Protein AF-A0AB34PND1-F1 (afdb_monomer_lite)

InterPro domains:
  IPR004648 Tetrapeptide transporter, OPT1/isp4 [PTHR22601] (172-261)
  IPR004813 Oligopeptide transporter, OPT superfamily [PF03169] (194-253)

Structure (mmCIF, N/CA/C/O backbone):
data_AF-A0AB34PND1-F1
#
_entry.id   AF-A0AB34PND1-F1
#
loop_
_atom_site.group_PDB
_atom_site.id
_atom_site.type_symbol
_atom_site.label_atom_id
_atom_site.label_alt_id
_atom_site.label_comp_id
_atom_site.label_asym_id
_atom_site.label_entity_id
_atom_site.label_seq_id
_atom_site.pdbx_PDB_ins_code
_atom_site.Cartn_x
_atom_site.Cart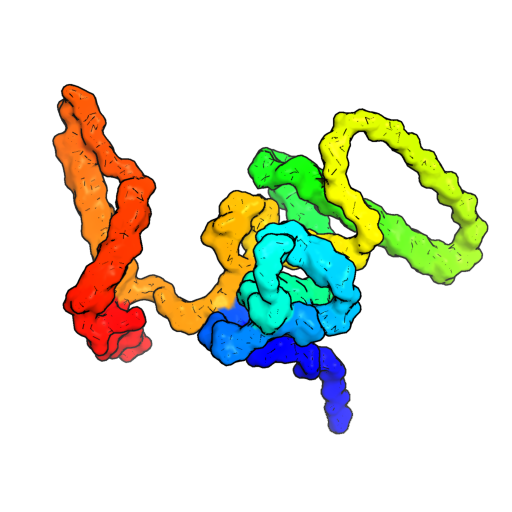n_y
_atom_site.Cartn_z
_atom_site.occupancy
_atom_site.B_iso_or_equiv
_atom_site.auth_seq_id
_atom_site.auth_comp_id
_atom_site.auth_asym_id
_atom_site.auth_atom_id
_atom_site.pdbx_PDB_model_num
ATOM 1 N N . MET A 1 1 ? -2.947 -29.680 31.247 1.00 32.88 1 MET A N 1
ATOM 2 C CA . MET A 1 1 ? -4.397 -29.475 31.003 1.00 32.88 1 MET A CA 1
ATOM 3 C C . MET A 1 1 ? -4.471 -28.004 30.703 1.00 32.88 1 MET A C 1
ATOM 5 O O . MET A 1 1 ? -4.725 -27.202 31.586 1.00 32.88 1 MET A O 1
ATOM 9 N N . ASP A 1 2 ? -3.975 -27.693 29.513 1.00 30.78 2 ASP A N 1
ATOM 10 C CA . ASP A 1 2 ? -3.528 -26.362 29.145 1.00 30.78 2 ASP A CA 1
ATOM 11 C C . ASP A 1 2 ? -4.667 -25.708 28.385 1.00 30.78 2 ASP A C 1
ATOM 13 O O . ASP A 1 2 ? -5.176 -26.234 27.392 1.00 30.78 2 ASP A O 1
ATOM 17 N N . GLU A 1 3 ? -5.133 -24.627 28.983 1.00 30.69 3 GLU A N 1
ATOM 18 C CA . GLU A 1 3 ? -6.254 -23.807 28.576 1.00 30.69 3 GLU A CA 1
ATOM 19 C C . GLU A 1 3 ? -5.926 -23.199 27.206 1.00 30.69 3 GLU A C 1
ATOM 21 O O . GLU A 1 3 ? -5.059 -22.336 27.074 1.00 30.69 3 GLU A O 1
ATOM 26 N N . LYS A 1 4 ? -6.563 -23.724 26.152 1.00 32.75 4 LYS A N 1
ATOM 27 C CA . LYS A 1 4 ? -6.518 -23.120 24.820 1.00 32.75 4 LYS A CA 1
ATOM 28 C C . LYS A 1 4 ? -7.132 -21.725 24.922 1.00 32.75 4 LYS A C 1
ATOM 30 O O . LYS A 1 4 ? -8.315 -21.595 25.227 1.00 32.75 4 LYS A O 1
ATOM 35 N N . ASN A 1 5 ? -6.314 -20.713 24.655 1.00 30.23 5 ASN A N 1
ATOM 36 C CA . ASN A 1 5 ? -6.737 -19.329 24.507 1.00 30.23 5 ASN A CA 1
ATOM 37 C C . ASN A 1 5 ? -7.787 -19.249 23.370 1.00 30.23 5 ASN A C 1
ATOM 39 O O . ASN A 1 5 ? -7.485 -19.699 22.263 1.00 30.23 5 ASN A O 1
ATOM 43 N N . PRO A 1 6 ? -9.012 -18.747 23.603 1.00 30.94 6 PRO A N 1
ATOM 44 C CA . PRO A 1 6 ? -10.128 -18.863 22.655 1.00 30.94 6 PRO A CA 1
ATOM 45 C C . PRO A 1 6 ? -10.042 -17.941 21.423 1.00 30.94 6 PRO A C 1
ATOM 47 O O . PRO A 1 6 ? -10.973 -17.903 20.628 1.00 30.94 6 PRO A O 1
ATOM 50 N N . THR A 1 7 ? -8.945 -17.210 21.224 1.00 36.06 7 THR A N 1
ATOM 51 C CA . THR A 1 7 ? -8.786 -16.236 20.129 1.00 36.06 7 THR A CA 1
ATOM 52 C C . THR A 1 7 ? -8.247 -16.818 18.819 1.00 36.06 7 THR A C 1
ATOM 54 O O . THR A 1 7 ? -8.175 -16.103 17.828 1.00 36.06 7 THR A O 1
ATOM 57 N N . THR A 1 8 ? -7.886 -18.105 18.762 1.00 35.44 8 THR A N 1
ATOM 58 C CA . THR A 1 8 ? -7.230 -18.695 17.573 1.00 35.44 8 THR A CA 1
ATOM 59 C C . THR A 1 8 ? -8.182 -19.184 16.472 1.00 35.44 8 THR A C 1
ATOM 61 O O . THR A 1 8 ? -7.707 -19.709 15.472 1.00 35.44 8 THR A O 1
ATOM 64 N N . GLU A 1 9 ? -9.504 -19.048 16.629 1.00 30.75 9 GLU A N 1
ATOM 65 C CA . GLU A 1 9 ? -10.490 -19.524 15.634 1.00 30.75 9 GLU A CA 1
ATOM 66 C C . GLU A 1 9 ? -11.089 -18.414 14.746 1.00 30.75 9 GLU A C 1
ATOM 68 O O . GLU A 1 9 ? -11.934 -18.713 13.908 1.00 30.75 9 GLU A O 1
ATOM 73 N N . LEU A 1 10 ? -10.656 -17.155 14.895 1.00 39.75 10 LEU A N 1
ATOM 74 C CA . LEU A 1 10 ? -11.221 -16.010 14.158 1.00 39.75 10 LEU A CA 1
ATOM 75 C C . LEU A 1 10 ? -10.381 -15.532 12.967 1.00 39.75 10 LEU A C 1
ATOM 77 O O . LEU A 1 10 ? -10.871 -14.737 12.177 1.00 39.75 10 LEU A O 1
ATOM 81 N N . SER A 1 11 ? -9.148 -16.017 12.806 1.00 45.28 11 SER A N 1
ATOM 82 C CA . SER A 1 11 ? -8.272 -15.542 11.736 1.00 45.28 11 SER A CA 1
ATOM 83 C C . SER A 1 11 ? -8.690 -16.120 10.386 1.00 45.28 11 SER A C 1
ATOM 85 O O . SER A 1 11 ? -8.726 -17.345 10.205 1.00 45.28 11 SER A O 1
ATOM 87 N N . VAL A 1 12 ? -8.914 -15.244 9.411 1.00 53.97 12 VAL A N 1
ATOM 88 C CA . VAL A 1 12 ? -8.885 -15.596 7.988 1.00 53.97 12 VAL A CA 1
ATOM 89 C C . VAL A 1 12 ? -7.646 -16.466 7.719 1.00 53.97 12 VAL A C 1
ATOM 91 O O . VAL A 1 12 ? -6.553 -16.087 8.139 1.00 53.97 12 VAL A O 1
ATOM 94 N N . PRO A 1 13 ? -7.748 -17.596 6.990 1.00 53.06 13 PRO A N 1
ATOM 95 C CA . PRO A 1 13 ? -6.667 -18.586 6.865 1.00 53.06 13 PRO A CA 1
ATOM 96 C C . PRO A 1 13 ? -5.348 -18.078 6.244 1.00 53.06 13 PRO A C 1
ATOM 98 O O . PRO A 1 13 ? -4.405 -18.855 6.134 1.00 53.06 13 PRO A O 1
ATOM 101 N N . ASN A 1 14 ? -5.271 -16.805 5.843 1.00 60.62 14 ASN A N 1
ATOM 102 C CA . ASN A 1 14 ? -4.174 -16.219 5.072 1.00 60.62 14 ASN A CA 1
ATOM 103 C C . ASN A 1 14 ? -3.688 -14.846 5.585 1.00 60.62 14 ASN A C 1
ATOM 105 O O . ASN A 1 14 ? -2.839 -14.242 4.929 1.00 60.62 14 ASN A O 1
ATOM 109 N N . ILE A 1 15 ? -4.236 -14.339 6.697 1.00 64.75 15 ILE A N 1
ATOM 110 C CA . ILE A 1 15 ? -3.793 -13.096 7.348 1.00 64.75 15 ILE A CA 1
ATOM 111 C C . ILE A 1 15 ? -3.437 -13.473 8.783 1.00 64.75 15 ILE A C 1
ATOM 113 O O . ILE A 1 15 ? -4.318 -13.752 9.596 1.00 64.75 15 ILE A O 1
ATOM 117 N N . GLU A 1 16 ? -2.143 -13.557 9.079 1.00 63.03 16 GLU A N 1
ATOM 118 C CA . GLU A 1 16 ? -1.693 -13.903 10.423 1.00 63.03 16 GLU A CA 1
ATOM 119 C C . GLU A 1 16 ? -1.777 -12.664 11.333 1.00 63.03 16 GLU A C 1
ATOM 121 O O . GLU A 1 16 ? -1.286 -11.587 10.999 1.00 63.03 16 GLU A O 1
ATOM 126 N N . ALA A 1 17 ? -2.424 -12.815 12.492 1.00 58.50 17 ALA A N 1
ATOM 127 C CA . ALA A 1 17 ? -2.311 -11.885 13.614 1.00 58.50 17 ALA A CA 1
ATOM 128 C C . ALA A 1 17 ? -1.128 -12.311 14.471 1.00 58.50 17 ALA A C 1
ATOM 130 O O . ALA A 1 17 ? -1.261 -13.169 15.353 1.00 58.50 17 ALA A O 1
ATOM 131 N N . VAL A 1 18 ? 0.040 -11.740 14.216 1.00 56.97 18 VAL A N 1
ATOM 132 C CA . VAL A 1 18 ? 1.239 -12.027 14.997 1.00 56.97 18 VAL A CA 1
ATOM 133 C C . VAL A 1 18 ? 1.563 -10.798 15.834 1.00 56.97 18 VAL A C 1
ATOM 135 O O . VAL A 1 18 ? 2.475 -10.030 15.559 1.00 56.97 18 VAL A O 1
ATOM 138 N N . GLY A 1 19 ? 0.813 -10.634 16.922 1.00 67.50 19 GLY A N 1
ATOM 139 C CA . GLY A 1 19 ? 1.172 -9.705 17.988 1.00 67.50 19 GLY A CA 1
ATOM 140 C C . GLY A 1 19 ? 0.808 -8.246 17.711 1.00 67.50 19 GLY A C 1
ATOM 141 O O . GLY A 1 19 ? -0.363 -7.902 17.719 1.00 67.50 19 GLY A O 1
ATOM 142 N N . SER A 1 20 ? 1.821 -7.383 17.627 1.00 80.44 20 SER A N 1
ATOM 143 C CA . SER A 1 20 ? 1.681 -5.918 17.589 1.00 80.44 20 SER A CA 1
ATOM 144 C C . SER A 1 20 ? 2.020 -5.393 16.199 1.00 80.44 20 SER A C 1
ATOM 146 O O . SER A 1 20 ? 2.914 -5.939 15.553 1.00 80.44 20 SER A O 1
ATOM 148 N N . HIS A 1 21 ? 1.418 -4.266 15.810 1.00 84.75 21 HIS A N 1
ATOM 149 C CA . HIS A 1 21 ? 1.682 -3.558 14.551 1.00 84.75 21 HIS A CA 1
ATOM 150 C C . HIS A 1 21 ? 3.167 -3.209 14.305 1.00 84.75 21 HIS A C 1
ATOM 152 O O . HIS A 1 21 ? 3.549 -2.831 13.202 1.00 84.75 21 HIS A O 1
ATOM 158 N N . LEU A 1 22 ? 4.034 -3.318 15.316 1.00 88.00 22 LEU A N 1
ATOM 159 C CA . LEU A 1 22 ? 5.482 -3.118 15.193 1.00 88.00 22 LEU A CA 1
ATOM 160 C C . LEU A 1 22 ? 6.237 -4.348 14.653 1.00 88.00 22 LEU A C 1
ATOM 162 O O . LEU A 1 22 ? 7.430 -4.252 14.355 1.00 88.00 22 LEU A O 1
ATOM 166 N N . GLN A 1 23 ? 5.593 -5.514 14.581 1.00 90.19 23 GLN A N 1
ATOM 167 C CA . GLN A 1 23 ? 6.205 -6.754 14.104 1.00 90.19 23 GLN A CA 1
ATOM 168 C C . GLN A 1 23 ? 5.991 -6.915 12.603 1.00 90.19 23 GLN A C 1
ATOM 170 O O . GLN A 1 23 ? 4.877 -6.786 12.117 1.00 90.19 23 GLN A O 1
ATOM 175 N N . VAL A 1 24 ? 7.055 -7.257 11.873 1.00 87.31 24 VAL A N 1
ATOM 176 C CA . VAL A 1 24 ? 7.021 -7.384 10.403 1.00 87.31 24 VAL A CA 1
ATOM 177 C C . VAL A 1 24 ? 5.995 -8.424 9.949 1.00 87.31 24 VAL A C 1
ATOM 179 O O . VAL A 1 24 ? 5.252 -8.173 9.010 1.00 87.31 24 VAL A O 1
ATOM 182 N N . GLN A 1 25 ? 5.905 -9.547 10.664 1.00 87.94 25 GLN A N 1
ATOM 183 C CA . GLN A 1 25 ? 4.993 -10.649 10.343 1.00 87.94 25 GLN A CA 1
ATOM 184 C C . GLN A 1 25 ? 3.528 -10.210 10.339 1.00 87.94 25 GLN A C 1
ATOM 186 O O . GLN A 1 25 ? 2.722 -10.782 9.618 1.00 87.94 25 GLN A O 1
ATOM 191 N N . ASP A 1 26 ? 3.187 -9.181 11.116 1.00 88.81 26 ASP A N 1
ATOM 192 C CA . ASP A 1 26 ? 1.815 -8.704 11.229 1.00 88.81 26 ASP A CA 1
ATOM 193 C C . ASP A 1 26 ? 1.356 -7.889 10.002 1.00 88.81 26 ASP A C 1
ATOM 195 O O . ASP A 1 26 ? 0.160 -7.673 9.805 1.00 88.81 26 ASP A O 1
ATOM 199 N N . HIS A 1 27 ? 2.301 -7.486 9.145 1.00 90.94 27 HIS A N 1
ATOM 200 C CA . HIS A 1 27 ? 2.050 -6.823 7.859 1.00 90.94 27 HIS A CA 1
ATOM 201 C C . HIS A 1 27 ? 2.088 -7.791 6.672 1.00 90.94 27 HIS A C 1
ATOM 203 O O . HIS A 1 27 ? 1.731 -7.404 5.561 1.00 90.94 27 HIS A O 1
ATOM 209 N N . GLU A 1 28 ? 2.535 -9.030 6.876 1.00 90.38 28 GLU A N 1
ATOM 210 C CA . GLU A 1 28 ? 2.721 -10.007 5.805 1.00 90.38 28 GLU A CA 1
ATOM 211 C C . GLU A 1 28 ? 1.412 -10.747 5.484 1.00 90.38 28 GLU A C 1
ATOM 213 O O . GLU A 1 28 ? 0.681 -11.199 6.367 1.00 90.38 28 GLU A O 1
ATOM 218 N N . ILE A 1 29 ? 1.129 -10.922 4.193 1.00 89.38 29 ILE A N 1
ATOM 219 C CA . ILE A 1 29 ? 0.024 -11.740 3.691 1.00 89.38 29 ILE A CA 1
ATOM 220 C C . ILE A 1 29 ? 0.481 -12.651 2.555 1.00 89.38 29 I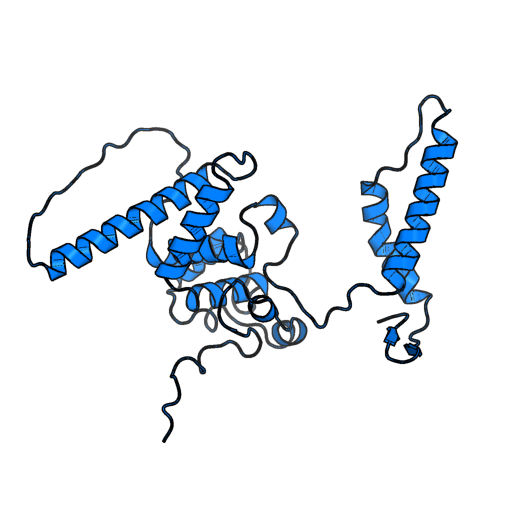LE A C 1
ATOM 222 O O . ILE A 1 29 ? 1.427 -12.362 1.826 1.00 89.38 29 ILE A O 1
ATOM 226 N N . ASN A 1 30 ? -0.253 -13.741 2.339 1.00 87.44 30 ASN A N 1
ATOM 227 C CA . ASN A 1 30 ? -0.087 -14.567 1.146 1.00 87.44 30 ASN A CA 1
ATOM 228 C C . ASN A 1 30 ? -1.114 -14.168 0.077 1.00 87.44 30 ASN A C 1
ATOM 230 O O . ASN A 1 30 ? -2.269 -14.609 0.118 1.00 87.44 30 ASN A O 1
ATOM 234 N N . LEU A 1 31 ? -0.703 -13.356 -0.904 1.00 86.12 31 LEU A N 1
ATOM 235 C CA . LEU A 1 31 ? -1.626 -12.844 -1.923 1.00 86.12 31 LEU A CA 1
ATOM 236 C C . LEU A 1 31 ? -2.224 -13.947 -2.783 1.00 86.12 31 LEU A C 1
ATOM 238 O O . LEU A 1 31 ? -3.406 -13.896 -3.113 1.00 86.12 31 LEU A O 1
ATOM 242 N N . GLN A 1 32 ? -1.428 -14.954 -3.145 1.00 85.00 32 GLN A N 1
ATOM 243 C CA . GLN A 1 32 ? -1.903 -16.057 -3.983 1.00 85.00 32 GLN A CA 1
ATOM 244 C C . GLN A 1 32 ? -3.026 -16.828 -3.293 1.00 85.00 32 GLN A C 1
ATOM 246 O O . GLN A 1 32 ? -4.019 -17.185 -3.928 1.00 85.00 32 GLN A O 1
ATOM 251 N N . ALA A 1 33 ? -2.897 -17.039 -1.984 1.00 83.62 33 ALA A N 1
ATOM 252 C CA . ALA A 1 33 ? -3.917 -17.712 -1.203 1.00 83.62 33 ALA A CA 1
ATOM 253 C C . ALA A 1 33 ? -5.215 -16.887 -1.135 1.00 83.62 33 ALA A C 1
ATOM 255 O O . ALA A 1 33 ? -6.291 -17.440 -1.367 1.00 83.62 33 ALA A O 1
ATOM 256 N N . ILE A 1 34 ? -5.123 -15.569 -0.926 1.00 83.88 34 ILE A N 1
ATOM 257 C CA . ILE A 1 34 ? -6.291 -14.668 -0.878 1.00 83.88 34 ILE A CA 1
ATOM 258 C C . ILE A 1 34 ? -6.986 -14.572 -2.239 1.00 83.88 34 ILE A C 1
ATOM 260 O O . ILE A 1 34 ? -8.206 -14.661 -2.308 1.00 83.88 34 ILE A O 1
ATOM 264 N N . ILE A 1 35 ? -6.230 -14.457 -3.333 1.00 85.12 35 ILE A N 1
ATOM 265 C CA . ILE A 1 35 ? -6.798 -14.408 -4.690 1.00 85.12 35 ILE A CA 1
ATOM 266 C C . ILE A 1 35 ? -7.484 -15.733 -5.045 1.00 85.12 35 ILE A C 1
ATOM 268 O O . ILE A 1 35 ? -8.505 -15.738 -5.728 1.00 85.12 35 ILE A O 1
ATOM 272 N N . SER A 1 36 ? -6.937 -16.867 -4.596 1.00 86.62 36 SER A N 1
ATOM 273 C CA . SER A 1 36 ? -7.527 -18.182 -4.874 1.00 86.62 36 SER A CA 1
ATOM 274 C C . SER A 1 36 ? -8.801 -18.474 -4.078 1.00 86.62 36 SER A C 1
ATOM 276 O O . SER A 1 36 ? -9.624 -19.268 -4.533 1.00 86.62 36 SER A O 1
ATOM 278 N N . ASN A 1 37 ? -8.968 -17.840 -2.916 1.00 86.06 37 ASN A N 1
ATOM 279 C CA . ASN A 1 37 ? -10.151 -17.958 -2.072 1.00 86.06 37 ASN A CA 1
ATOM 280 C C . ASN A 1 37 ? -10.568 -16.564 -1.569 1.00 86.06 37 ASN A C 1
ATOM 282 O O . ASN A 1 37 ? -10.282 -16.230 -0.411 1.00 86.06 37 ASN A O 1
ATOM 286 N N . PRO A 1 38 ? -11.187 -15.746 -2.443 1.00 83.06 38 PRO A N 1
ATOM 287 C CA . PRO A 1 38 ? -11.601 -14.397 -2.088 1.00 83.06 38 PRO A CA 1
ATOM 288 C C . PRO A 1 38 ? -12.664 -14.451 -0.991 1.00 83.06 38 PRO A C 1
ATOM 290 O O . PRO A 1 38 ? -13.494 -15.358 -0.958 1.00 83.06 38 PRO A O 1
ATOM 293 N N . LEU A 1 39 ? -12.617 -13.478 -0.085 1.00 85.44 39 LEU A N 1
ATOM 294 C CA . LEU A 1 39 ? -13.558 -13.391 1.024 1.00 85.44 39 LEU A CA 1
ATOM 295 C C . LEU A 1 39 ? -14.701 -12.452 0.675 1.00 85.44 39 LEU A C 1
ATOM 297 O O . LEU A 1 39 ? -14.485 -11.368 0.119 1.00 85.44 39 LEU A O 1
ATOM 301 N N . SER A 1 40 ? -15.899 -12.838 1.092 1.00 88.69 40 SER A N 1
ATOM 302 C CA . SER A 1 40 ? -17.067 -11.972 1.023 1.00 88.69 40 SER A CA 1
ATOM 303 C C . SER A 1 40 ? -17.148 -11.034 2.226 1.00 88.69 40 SER A C 1
ATOM 305 O O . SER A 1 40 ? -16.625 -11.302 3.311 1.00 88.69 40 SER A O 1
ATOM 307 N N . ILE A 1 41 ? -17.895 -9.940 2.077 1.00 87.06 41 ILE A N 1
ATOM 308 C CA . ILE A 1 41 ? -18.160 -8.996 3.174 1.00 87.06 41 ILE A CA 1
ATOM 309 C C . ILE A 1 41 ? -18.855 -9.639 4.380 1.00 87.06 41 ILE A C 1
ATOM 311 O O . ILE A 1 41 ? -18.754 -9.130 5.496 1.00 87.06 41 ILE A O 1
ATOM 315 N N . GLY A 1 42 ? -19.584 -10.738 4.167 1.00 85.56 42 GLY A N 1
ATOM 316 C CA . GLY A 1 42 ? -20.264 -11.472 5.232 1.00 85.56 42 GLY A CA 1
ATOM 317 C C . GLY A 1 42 ? -19.303 -12.293 6.089 1.00 85.56 42 GLY A C 1
ATOM 318 O O . GLY A 1 42 ? -19.530 -12.432 7.287 1.00 85.56 42 GLY A O 1
ATOM 319 N N . GLU A 1 43 ? -18.230 -12.796 5.483 1.00 86.12 43 GLU A N 1
ATOM 320 C CA . GLU A 1 43 ? -17.231 -13.648 6.135 1.00 86.12 43 GLU A CA 1
ATOM 321 C C . GLU A 1 43 ? -16.146 -12.836 6.845 1.00 86.12 43 GLU A C 1
ATOM 323 O O . GLU A 1 43 ? -15.595 -13.292 7.842 1.00 86.12 43 GLU A O 1
ATOM 328 N N . VAL A 1 44 ? -15.862 -11.627 6.359 1.00 86.94 44 VAL A N 1
ATOM 329 C CA . VAL A 1 44 ? -14.883 -10.718 6.963 1.00 86.94 44 VAL A CA 1
ATOM 330 C C . VAL A 1 44 ? -15.528 -9.878 8.059 1.00 86.94 44 VAL A C 1
ATOM 332 O O . VAL A 1 44 ? -16.661 -9.416 7.914 1.00 86.94 44 VAL A O 1
ATOM 335 N N . ALA A 1 45 ? -14.782 -9.618 9.128 1.00 83.62 45 ALA A N 1
ATOM 336 C CA . ALA A 1 45 ? -15.185 -8.774 10.242 1.00 83.62 45 ALA A CA 1
ATOM 337 C C . ALA A 1 45 ? -16.560 -9.129 10.836 1.00 83.62 45 ALA A C 1
ATOM 339 O O . ALA A 1 45 ? -17.506 -8.335 10.812 1.00 83.62 45 ALA A O 1
ATOM 340 N N . THR A 1 46 ? -16.709 -10.367 11.308 1.00 87.56 46 THR A N 1
ATOM 341 C CA . THR A 1 46 ? -17.999 -10.910 11.772 1.00 87.56 46 THR A CA 1
ATOM 342 C C . THR A 1 46 ? -18.590 -10.179 12.983 1.00 87.56 46 THR A C 1
ATOM 344 O O . THR A 1 46 ? -19.801 -10.243 13.199 1.00 87.56 46 THR A O 1
ATOM 347 N N . THR A 1 47 ? -17.775 -9.452 13.747 1.00 89.81 47 THR A N 1
ATOM 348 C CA . THR A 1 47 ? -18.215 -8.659 14.904 1.00 89.81 47 THR A CA 1
ATOM 349 C C . THR A 1 47 ? -18.868 -7.333 14.510 1.00 89.81 47 THR A C 1
ATOM 351 O O . THR A 1 47 ? -19.613 -6.758 15.306 1.00 89.81 47 THR A O 1
ATOM 354 N N . LEU A 1 48 ? -18.632 -6.854 13.283 1.00 91.38 48 LEU A N 1
ATOM 355 C CA . LEU A 1 48 ? -19.139 -5.573 12.794 1.00 91.38 48 LEU A CA 1
ATOM 356 C C . LEU A 1 48 ? -20.510 -5.710 12.120 1.00 91.38 48 LEU A C 1
ATOM 358 O O . LEU A 1 48 ? -20.775 -6.626 11.341 1.00 91.38 48 LEU A O 1
ATOM 362 N N . THR A 1 49 ? -21.376 -4.728 12.357 1.00 93.06 49 THR A N 1
ATOM 363 C CA . THR A 1 49 ? -22.659 -4.577 11.652 1.00 93.06 49 THR A CA 1
ATOM 364 C C . THR A 1 49 ? -22.459 -4.173 10.188 1.00 93.06 49 THR A C 1
ATOM 366 O O . THR A 1 49 ? -21.456 -3.556 9.831 1.00 93.06 49 THR A O 1
ATOM 369 N N . GLU A 1 50 ? -23.447 -4.434 9.325 1.00 90.69 50 GLU A N 1
ATOM 370 C CA . GLU A 1 50 ? -23.391 -4.032 7.907 1.00 90.69 50 GLU A CA 1
ATOM 371 C C . GLU A 1 50 ? -23.168 -2.522 7.722 1.00 90.69 50 GLU A C 1
ATOM 373 O O . GLU A 1 50 ? -22.402 -2.110 6.855 1.00 90.69 50 GLU A O 1
ATOM 378 N N . SER A 1 51 ? -23.778 -1.683 8.565 1.00 91.50 51 SER A N 1
ATOM 379 C CA . SER A 1 51 ? -23.576 -0.230 8.534 1.00 91.50 51 SER A CA 1
ATOM 380 C C . SER A 1 51 ? -22.149 0.179 8.891 1.00 91.50 51 SER A C 1
ATOM 382 O O . SER A 1 51 ? -21.598 1.078 8.258 1.00 91.50 51 SER A O 1
ATOM 384 N N . GLN A 1 52 ? -21.540 -0.488 9.875 1.00 93.69 52 GLN A N 1
ATOM 385 C CA . GLN A 1 52 ? -20.148 -0.247 10.264 1.00 93.69 52 GLN A CA 1
ATOM 386 C C . GLN A 1 52 ? -19.198 -0.711 9.156 1.00 93.69 52 GLN A C 1
ATOM 388 O O . GLN A 1 52 ? -18.283 0.020 8.782 1.00 93.69 52 GLN A O 1
ATOM 393 N N . LYS A 1 53 ? -19.466 -1.871 8.545 1.00 93.50 53 LYS A N 1
ATOM 394 C CA . LYS A 1 53 ? -18.720 -2.342 7.372 1.00 93.50 53 LYS A CA 1
ATOM 395 C C . LYS A 1 53 ? -18.809 -1.355 6.212 1.00 93.50 53 LYS A C 1
ATOM 397 O O . LYS A 1 53 ? -17.790 -1.022 5.607 1.00 93.50 53 LYS A O 1
ATOM 402 N N . TRP A 1 54 ? -19.999 -0.817 5.939 1.00 92.25 54 TRP A N 1
ATOM 403 C CA . TRP A 1 54 ? -20.153 0.184 4.885 1.00 92.25 54 TRP A CA 1
ATOM 404 C C . TRP A 1 54 ? -19.415 1.485 5.187 1.00 92.25 54 TRP A C 1
ATOM 406 O O . TRP A 1 54 ? -18.841 2.096 4.286 1.00 92.25 54 TRP A O 1
ATOM 416 N N . PHE A 1 55 ? -19.407 1.900 6.453 1.00 93.44 55 PHE A N 1
ATOM 417 C CA . PHE A 1 55 ? -18.645 3.059 6.899 1.00 93.44 55 PHE A CA 1
ATOM 418 C C . PHE A 1 55 ? -17.146 2.882 6.622 1.00 93.44 55 PHE A C 1
ATOM 420 O O . PHE A 1 55 ? -16.531 3.767 6.025 1.00 93.44 55 PHE A O 1
ATOM 427 N N . VAL A 1 56 ? -16.584 1.720 6.975 1.00 94.19 56 VAL A N 1
ATOM 428 C CA . VAL A 1 56 ? -15.178 1.385 6.702 1.00 94.19 56 VAL A CA 1
ATOM 429 C C . VAL A 1 56 ? -14.898 1.411 5.201 1.00 94.19 56 VAL A C 1
ATOM 431 O O . VAL A 1 56 ? -14.021 2.148 4.766 1.00 94.19 56 VAL A O 1
ATOM 434 N N . LEU A 1 57 ? -15.675 0.696 4.381 1.00 94.00 57 LEU A N 1
ATOM 435 C CA . LEU A 1 57 ? -15.467 0.671 2.925 1.00 94.00 57 LEU A CA 1
ATOM 436 C C . LEU A 1 57 ? -15.526 2.070 2.302 1.00 94.00 57 LEU A C 1
ATOM 438 O O . LEU A 1 57 ? -14.719 2.384 1.431 1.00 94.00 57 LEU A O 1
ATOM 442 N N . LYS A 1 58 ? -16.424 2.938 2.780 1.00 93.00 58 LYS A N 1
ATOM 443 C CA . LYS A 1 58 ? -16.487 4.331 2.330 1.00 93.00 58 LYS A CA 1
ATOM 444 C C . LYS A 1 58 ? -15.230 5.116 2.705 1.00 93.00 58 LYS A C 1
ATOM 446 O O . LYS A 1 58 ? -14.734 5.880 1.881 1.00 93.00 58 LYS A O 1
ATOM 451 N N . ARG A 1 59 ? -14.696 4.928 3.916 1.00 92.56 59 ARG A N 1
ATOM 452 C CA . ARG A 1 59 ? -13.432 5.554 4.343 1.00 92.56 59 ARG A CA 1
ATOM 453 C C . ARG A 1 59 ? -12.237 5.055 3.524 1.00 92.56 59 ARG A C 1
ATOM 455 O O . ARG A 1 59 ? -11.331 5.834 3.258 1.00 92.56 59 ARG A O 1
ATOM 462 N N . LEU A 1 60 ? -12.265 3.798 3.079 1.00 92.31 60 LEU A N 1
ATOM 463 C CA . LEU A 1 60 ? -11.246 3.199 2.207 1.00 92.31 60 LEU A CA 1
ATOM 464 C C . LEU A 1 60 ? -11.426 3.520 0.712 1.00 92.31 60 LEU A C 1
ATOM 466 O O . LEU A 1 60 ? -10.641 3.038 -0.098 1.00 92.31 60 LEU A O 1
ATOM 470 N N . HIS A 1 61 ? -12.439 4.309 0.332 1.00 91.50 61 HIS A N 1
ATOM 471 C CA . HIS A 1 61 ? -12.800 4.595 -1.066 1.00 91.50 61 HIS A CA 1
ATOM 472 C C . HIS A 1 61 ? -13.189 3.352 -1.896 1.00 91.50 61 HIS A C 1
ATOM 474 O O . HIS A 1 61 ? -12.987 3.299 -3.110 1.00 91.50 61 HIS A O 1
ATOM 480 N N . PHE A 1 62 ? -13.789 2.354 -1.242 1.00 91.56 62 PHE A N 1
ATOM 481 C CA . PHE A 1 62 ? -14.369 1.152 -1.852 1.00 91.56 62 PHE A CA 1
ATOM 482 C C . PHE A 1 62 ? -15.910 1.187 -1.883 1.00 91.56 62 PHE A C 1
ATOM 484 O O . PHE A 1 62 ? -16.576 0.155 -1.936 1.00 91.56 62 PHE A O 1
ATOM 491 N N . ASP A 1 63 ? -16.509 2.375 -1.872 1.00 86.69 63 ASP A N 1
ATOM 492 C CA . ASP A 1 63 ? -17.961 2.588 -1.913 1.00 86.69 63 ASP A CA 1
ATOM 493 C C . ASP A 1 63 ? -18.592 2.332 -3.294 1.00 86.69 63 ASP A C 1
ATOM 495 O O . ASP A 1 63 ? -19.804 2.154 -3.398 1.00 86.69 63 ASP A O 1
ATOM 499 N N . ALA A 1 64 ? -17.780 2.262 -4.353 1.00 89.50 64 ALA A N 1
ATOM 500 C CA . ALA A 1 64 ? -18.226 2.009 -5.725 1.00 89.50 64 ALA A CA 1
ATOM 501 C C . ALA A 1 64 ? -18.089 0.537 -6.175 1.00 89.50 64 ALA A C 1
ATOM 503 O O . ALA A 1 64 ? -18.149 0.252 -7.375 1.00 89.50 64 ALA A O 1
ATOM 504 N N . LEU A 1 65 ? -17.875 -0.403 -5.245 1.00 88.62 65 LEU A N 1
ATOM 505 C CA . LEU A 1 65 ? -17.772 -1.828 -5.572 1.00 88.62 65 LEU A CA 1
ATOM 506 C C . LEU A 1 65 ? -19.085 -2.364 -6.167 1.00 88.62 65 LEU A C 1
ATOM 508 O O . LEU A 1 65 ? -20.176 -2.100 -5.668 1.00 88.62 65 LEU A O 1
ATOM 512 N N . VAL A 1 66 ? -18.966 -3.142 -7.247 1.00 86.69 66 VAL A N 1
ATOM 513 C CA . VAL A 1 66 ? -20.114 -3.720 -7.972 1.00 86.69 66 VAL A CA 1
ATOM 514 C C . VAL A 1 66 ? -20.661 -4.968 -7.271 1.00 86.69 66 VAL A C 1
ATOM 516 O O . VAL A 1 66 ? -21.861 -5.228 -7.327 1.00 86.69 66 VAL A O 1
ATOM 519 N N . SER A 1 67 ? -19.786 -5.732 -6.615 1.00 88.06 67 SER A N 1
ATOM 520 C CA . SER A 1 67 ? -20.135 -6.886 -5.788 1.00 88.06 67 SER A CA 1
ATOM 521 C C . SER A 1 67 ? -19.343 -6.835 -4.481 1.00 88.06 67 SER A C 1
ATOM 523 O O . SER A 1 67 ? -18.227 -6.318 -4.442 1.00 88.06 67 SER A O 1
ATOM 525 N N . LEU A 1 68 ? -19.954 -7.361 -3.420 1.00 88.94 68 LEU A N 1
ATOM 526 C CA . LEU A 1 68 ? -19.353 -7.553 -2.101 1.00 88.94 68 LEU A CA 1
ATOM 527 C C . LEU A 1 68 ? -19.048 -9.033 -1.810 1.00 88.94 68 LEU A C 1
ATOM 529 O O . LEU A 1 68 ? -18.671 -9.373 -0.688 1.00 88.94 68 LEU A O 1
ATOM 533 N N . ASP A 1 69 ? -19.231 -9.902 -2.807 1.00 88.31 69 ASP A N 1
ATOM 534 C CA . ASP A 1 69 ? -18.938 -11.334 -2.715 1.00 88.31 69 ASP A CA 1
ATOM 535 C C . ASP A 1 69 ? -17.426 -11.592 -2.763 1.00 88.31 69 ASP A C 1
ATOM 537 O O . ASP A 1 69 ? -16.939 -12.524 -2.136 1.00 88.31 69 ASP A O 1
ATOM 541 N N . GLU A 1 70 ? -16.685 -10.737 -3.474 1.00 88.00 70 GLU A N 1
ATOM 542 C CA . GLU A 1 70 ? -15.229 -10.791 -3.592 1.00 88.00 70 GLU A CA 1
ATOM 543 C C . GLU A 1 70 ? -14.647 -9.428 -3.214 1.00 88.00 70 GLU A C 1
ATOM 545 O O . GLU A 1 70 ? -14.622 -8.488 -4.015 1.00 88.00 70 GLU A O 1
ATOM 550 N N . LEU A 1 71 ? -14.206 -9.295 -1.965 1.00 90.31 71 LEU A N 1
ATOM 551 C CA . LEU A 1 71 ? -13.579 -8.061 -1.512 1.00 90.31 71 LEU A CA 1
ATOM 552 C C . LEU A 1 71 ? -12.150 -7.916 -2.055 1.00 90.31 71 LEU A C 1
ATOM 554 O O . LEU A 1 71 ? -11.408 -8.899 -2.124 1.00 90.31 71 LEU A O 1
ATOM 558 N N . PRO A 1 72 ? -11.712 -6.680 -2.365 1.00 91.31 72 PRO A N 1
ATOM 559 C CA . PRO A 1 72 ? -10.305 -6.402 -2.609 1.00 91.31 72 PRO A CA 1
ATOM 560 C C . PRO A 1 72 ? -9.445 -6.819 -1.403 1.00 91.31 72 PRO A C 1
ATOM 562 O O . PRO A 1 72 ? -9.846 -6.549 -0.264 1.00 91.31 72 PRO A O 1
ATOM 565 N N . PRO A 1 73 ? -8.241 -7.390 -1.615 1.00 90.81 73 PRO A N 1
ATOM 566 C CA . PRO A 1 73 ? -7.377 -7.842 -0.522 1.00 90.81 73 PRO A CA 1
ATOM 567 C C . PRO A 1 73 ? -7.073 -6.756 0.520 1.00 90.81 73 PRO A C 1
ATOM 569 O O . PRO A 1 73 ? -6.939 -7.044 1.708 1.00 90.81 73 PRO A O 1
ATOM 572 N N . GLN A 1 74 ? -6.999 -5.491 0.092 1.00 92.31 74 GLN A N 1
ATOM 573 C CA . GLN A 1 74 ? -6.738 -4.346 0.967 1.00 92.31 74 GLN A CA 1
ATOM 574 C C . GLN A 1 74 ? -7.893 -4.129 1.946 1.00 92.31 74 GLN A C 1
ATOM 576 O O . GLN A 1 74 ? -7.663 -3.893 3.128 1.00 92.31 74 GLN A O 1
ATOM 581 N N . ALA A 1 75 ? -9.135 -4.243 1.469 1.00 92.88 75 ALA A N 1
ATOM 582 C CA . ALA A 1 75 ? -10.312 -4.092 2.311 1.00 92.88 75 ALA A CA 1
ATOM 583 C C . ALA A 1 75 ? -10.393 -5.229 3.334 1.00 92.88 75 ALA A C 1
ATOM 585 O O . ALA A 1 75 ? -10.565 -4.959 4.520 1.00 92.88 75 ALA A O 1
ATOM 586 N N . SER A 1 76 ? -10.209 -6.484 2.900 1.00 91.69 76 SER A N 1
ATOM 587 C CA . SER A 1 76 ? -10.215 -7.632 3.816 1.00 91.69 76 SER A CA 1
ATOM 588 C C . SER A 1 76 ? -9.128 -7.530 4.883 1.00 91.69 76 SER A C 1
ATOM 590 O O . SER A 1 76 ? -9.393 -7.815 6.046 1.00 91.69 76 SER A O 1
ATOM 592 N N . PHE A 1 77 ? -7.933 -7.068 4.506 1.00 92.56 77 PHE A N 1
ATOM 593 C CA . PHE A 1 77 ? -6.825 -6.879 5.436 1.00 92.56 77 PHE A CA 1
ATOM 594 C C . PHE A 1 77 ? -7.135 -5.820 6.496 1.00 92.56 77 PHE A C 1
ATOM 596 O O . PHE A 1 77 ? -6.996 -6.080 7.687 1.00 92.56 77 PHE A O 1
ATOM 603 N N . ILE A 1 78 ? -7.623 -4.647 6.083 1.00 94.44 78 ILE A N 1
ATOM 604 C CA . ILE A 1 78 ? -7.971 -3.575 7.023 1.00 94.44 78 ILE A CA 1
ATOM 605 C C . ILE A 1 78 ? -9.084 -4.014 7.976 1.00 94.44 78 ILE A C 1
ATOM 607 O O . ILE A 1 78 ? -9.001 -3.749 9.171 1.00 94.44 78 ILE A O 1
ATOM 611 N N . PHE A 1 79 ? -10.108 -4.705 7.478 1.00 93.81 79 PHE A N 1
ATOM 612 C CA . PHE A 1 79 ? -11.176 -5.216 8.331 1.00 93.81 79 PHE A CA 1
ATOM 613 C C . PHE A 1 79 ? -10.678 -6.182 9.404 1.00 93.81 79 PHE A C 1
ATOM 615 O O . PHE A 1 79 ? -11.067 -6.051 10.563 1.00 93.81 79 PHE A O 1
ATOM 622 N N . GLU A 1 80 ? -9.809 -7.114 9.025 1.00 90.38 80 GLU A N 1
ATOM 623 C CA . GLU A 1 80 ? -9.195 -8.061 9.953 1.00 90.38 80 GLU A CA 1
ATOM 624 C C . GLU A 1 80 ? -8.394 -7.318 11.035 1.00 90.38 80 GLU A C 1
ATOM 626 O O . GLU A 1 80 ? -8.566 -7.564 12.229 1.00 90.38 80 GLU A O 1
ATOM 631 N N . LYS A 1 81 ? -7.589 -6.323 10.638 1.00 92.75 81 LYS A N 1
ATOM 632 C CA . LYS A 1 81 ? -6.823 -5.503 11.586 1.00 92.75 81 LYS A CA 1
ATOM 633 C C . LYS A 1 81 ? -7.709 -4.657 12.498 1.00 92.75 81 LYS A C 1
ATOM 635 O O . LYS A 1 81 ? -7.366 -4.486 13.663 1.00 92.75 81 LYS A O 1
ATOM 640 N N . ILE A 1 82 ? -8.865 -4.183 12.033 1.00 93.88 82 ILE A N 1
ATOM 641 C CA . ILE A 1 82 ? -9.839 -3.478 12.887 1.00 93.88 82 ILE A CA 1
ATOM 642 C C . ILE A 1 82 ? -10.398 -4.403 13.970 1.00 93.88 82 ILE A C 1
ATOM 644 O O . ILE A 1 82 ? -10.545 -3.969 15.112 1.00 93.88 82 ILE A O 1
ATOM 648 N N . GLU A 1 83 ? -10.706 -5.662 13.646 1.00 90.62 83 GLU A N 1
ATOM 649 C CA . GLU A 1 83 ? -11.199 -6.619 14.647 1.00 90.62 83 GLU A CA 1
ATOM 650 C C . GLU A 1 83 ? -10.151 -6.969 15.699 1.00 90.62 83 GLU A C 1
ATOM 652 O O . GLU A 1 83 ? -10.494 -7.167 16.864 1.00 90.62 83 GLU A O 1
ATOM 657 N N . GLN A 1 84 ? -8.887 -7.023 15.292 1.00 89.56 84 GLN A N 1
ATOM 658 C CA . GLN A 1 84 ? -7.768 -7.384 16.158 1.00 89.56 84 GLN A CA 1
ATOM 659 C C . GLN A 1 84 ? -7.272 -6.208 17.013 1.00 89.56 84 GLN A C 1
ATOM 661 O O . GLN A 1 84 ? -6.763 -6.422 18.113 1.00 89.56 84 GLN A O 1
ATOM 666 N N . MET A 1 85 ? -7.438 -4.972 16.534 1.00 91.19 85 MET A N 1
ATOM 667 C CA . MET A 1 85 ? -7.036 -3.751 17.233 1.00 91.19 85 MET A CA 1
ATOM 668 C C . MET A 1 85 ? -7.894 -3.525 18.485 1.00 91.19 85 MET A C 1
ATOM 670 O O . MET A 1 85 ? -9.125 -3.519 18.420 1.00 91.19 85 MET A O 1
ATOM 674 N N . THR A 1 86 ? -7.252 -3.272 19.625 1.00 93.25 86 THR A N 1
ATOM 675 C CA . THR A 1 86 ? -7.947 -2.849 20.852 1.00 93.25 86 THR A CA 1
ATOM 676 C C . THR A 1 86 ? -8.134 -1.335 20.877 1.00 93.25 86 THR A C 1
ATOM 678 O O . THR A 1 86 ? -7.386 -0.593 20.242 1.00 93.25 86 THR A O 1
ATOM 681 N N . THR A 1 87 ? -9.128 -0.846 21.618 1.00 93.12 87 THR A N 1
ATOM 682 C CA . THR A 1 87 ? -9.358 0.599 21.756 1.00 93.12 87 THR A CA 1
ATOM 683 C C . THR A 1 87 ? -8.199 1.311 22.444 1.00 93.12 87 THR A C 1
ATOM 685 O O . THR A 1 87 ? -7.893 2.449 22.104 1.00 93.12 87 THR A O 1
ATOM 688 N N . GLU A 1 88 ? -7.537 0.652 23.392 1.00 92.69 88 GLU A N 1
ATOM 689 C CA . GLU A 1 88 ? -6.399 1.201 24.126 1.00 92.69 88 GLU A CA 1
ATOM 690 C C . GLU A 1 88 ? -5.183 1.374 23.212 1.00 92.69 88 GLU A C 1
ATOM 692 O O . GLU A 1 88 ? -4.611 2.462 23.165 1.00 92.69 88 GLU A O 1
ATOM 697 N N . GLU A 1 89 ? -4.833 0.336 22.443 1.00 93.25 89 GLU A N 1
ATOM 698 C CA . GLU A 1 89 ? -3.740 0.409 21.464 1.00 93.25 89 GLU A CA 1
ATOM 699 C C . GLU A 1 89 ? -4.050 1.438 20.371 1.00 93.25 89 GLU A C 1
ATOM 701 O O . GLU A 1 89 ? -3.184 2.224 19.992 1.00 93.25 89 GLU A O 1
ATOM 706 N N . ALA A 1 90 ? -5.304 1.497 19.912 1.00 95.88 90 ALA A N 1
ATOM 707 C CA . ALA A 1 90 ? -5.725 2.467 18.910 1.00 95.88 90 ALA A CA 1
ATOM 708 C C . ALA A 1 90 ? -5.519 3.920 19.369 1.00 95.88 90 ALA A C 1
ATOM 710 O O . ALA A 1 90 ? -5.039 4.755 18.601 1.00 95.88 90 ALA A O 1
ATOM 711 N N . VAL A 1 91 ? -5.857 4.227 20.626 1.00 95.94 91 VAL A N 1
ATOM 712 C CA . VAL A 1 91 ? -5.653 5.566 21.199 1.00 95.94 91 VAL A CA 1
ATOM 713 C C . VAL A 1 91 ? -4.165 5.890 21.313 1.00 95.94 91 VAL A C 1
ATOM 715 O O . VAL A 1 91 ? -3.775 6.986 20.923 1.00 95.94 91 VAL A O 1
ATOM 718 N N . GLU A 1 92 ? -3.331 4.950 21.768 1.00 95.31 92 GLU A N 1
ATOM 719 C CA . GLU A 1 92 ? -1.875 5.149 21.868 1.00 95.31 92 GLU A CA 1
ATOM 720 C C . GLU A 1 92 ? -1.241 5.445 20.497 1.00 95.31 92 GLU A C 1
ATOM 722 O O . GLU A 1 92 ? -0.433 6.368 20.363 1.00 95.31 92 GLU A O 1
ATOM 727 N N . ILE A 1 93 ? -1.649 4.709 19.456 1.00 96.25 93 ILE A N 1
ATOM 728 C CA . ILE A 1 93 ? -1.192 4.935 18.077 1.00 96.25 93 ILE A CA 1
ATOM 729 C C . ILE A 1 93 ? -1.566 6.344 17.607 1.00 96.25 93 ILE A C 1
ATOM 731 O O . ILE A 1 93 ? -0.728 7.046 17.036 1.00 96.25 93 ILE A O 1
ATOM 735 N N . LEU A 1 94 ? -2.808 6.776 17.843 1.00 96.44 94 LEU A N 1
ATOM 736 C CA . LEU A 1 94 ? -3.272 8.094 17.408 1.00 96.44 94 LEU A CA 1
ATOM 737 C C . LEU A 1 94 ? -2.621 9.231 18.197 1.00 96.44 94 LEU A C 1
ATOM 739 O O . LEU A 1 94 ? -2.244 10.230 17.589 1.00 96.44 94 LEU A O 1
ATOM 743 N N . GLU A 1 95 ? -2.440 9.084 19.512 1.00 96.38 95 GLU A N 1
ATOM 744 C CA . GLU A 1 95 ? -1.712 10.052 20.346 1.00 96.38 95 GLU A CA 1
ATOM 745 C C . GLU A 1 95 ? -0.301 10.286 19.802 1.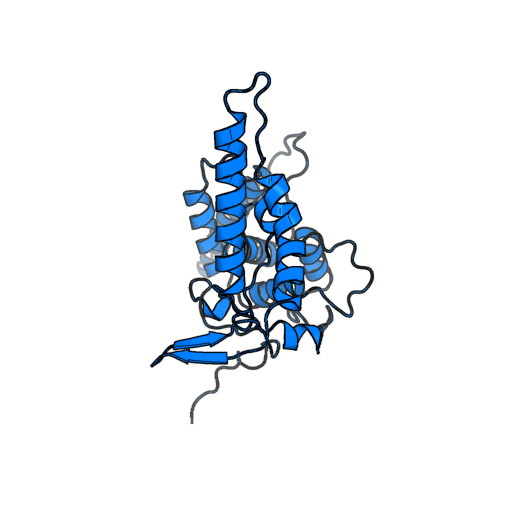00 96.38 95 GLU A C 1
ATOM 747 O O . GLU A 1 95 ? 0.093 11.429 19.556 1.00 96.38 95 GLU A O 1
ATOM 752 N N . LYS A 1 96 ? 0.426 9.198 19.528 1.00 96.12 96 LYS A N 1
ATOM 753 C CA . LYS A 1 96 ? 1.770 9.260 18.954 1.00 96.12 96 LYS A CA 1
ATOM 754 C C . LYS A 1 96 ? 1.774 9.898 17.562 1.00 96.12 96 LYS A C 1
ATOM 756 O O . LYS A 1 96 ? 2.611 10.749 17.282 1.00 96.12 96 LYS A O 1
ATOM 761 N N . ASN A 1 97 ? 0.832 9.525 16.701 1.00 95.94 97 ASN A N 1
ATOM 762 C CA . ASN A 1 97 ? 0.728 10.070 15.347 1.00 95.94 97 ASN A CA 1
ATOM 763 C C . ASN A 1 97 ? 0.419 11.579 15.346 1.00 95.94 97 ASN A C 1
ATOM 765 O O . ASN A 1 97 ? 0.965 12.325 14.536 1.00 95.94 97 ASN A O 1
ATOM 769 N N . ILE A 1 98 ? -0.411 12.060 16.278 1.00 95.94 98 ILE A N 1
ATOM 770 C CA . ILE A 1 98 ? -0.671 13.498 16.445 1.00 95.94 98 ILE A CA 1
ATOM 771 C C . ILE A 1 98 ? 0.604 14.235 16.874 1.00 95.94 98 ILE A C 1
ATOM 773 O O . ILE A 1 98 ? 0.862 15.321 16.360 1.00 95.94 98 ILE A O 1
ATOM 777 N N . GLU A 1 99 ? 1.392 13.669 17.793 1.00 95.69 99 GLU A N 1
ATOM 778 C CA . GLU A 1 99 ? 2.660 14.264 18.242 1.00 95.69 99 GLU A CA 1
ATOM 779 C C . GLU A 1 99 ? 3.693 14.319 17.106 1.00 95.69 99 GLU A C 1
ATOM 781 O O . GLU A 1 99 ? 4.290 15.367 16.859 1.00 95.69 99 GLU A O 1
ATOM 786 N N . GLU A 1 100 ? 3.874 13.215 16.378 1.00 94.06 100 GLU A N 1
ATOM 787 C CA . GLU A 1 100 ? 4.849 13.119 15.284 1.00 94.06 100 GLU A CA 1
ATOM 788 C C . GLU A 1 100 ? 4.529 14.073 14.124 1.00 94.06 100 GLU A C 1
ATOM 790 O O . GLU A 1 100 ? 5.445 14.585 13.473 1.00 94.06 100 GLU A O 1
ATOM 795 N N . HIS A 1 101 ? 3.245 14.362 13.896 1.00 94.56 101 HIS A N 1
ATOM 796 C CA . HIS A 1 101 ? 2.779 15.127 12.741 1.00 94.56 101 HIS A CA 1
ATOM 797 C C . HIS A 1 101 ? 2.084 16.454 13.078 1.00 94.56 101 HIS A C 1
ATOM 799 O O . HIS A 1 101 ? 1.435 17.038 12.212 1.00 94.56 101 HIS A O 1
ATOM 805 N N . GLU A 1 102 ? 2.251 16.994 14.291 1.00 91.00 102 GLU A N 1
ATOM 806 C CA . GLU A 1 102 ? 1.581 18.237 14.721 1.00 91.00 102 GLU A CA 1
ATOM 807 C C . GLU A 1 102 ? 1.826 19.421 13.764 1.00 91.00 102 GLU A C 1
ATOM 809 O O . GLU A 1 102 ? 0.965 20.283 13.584 1.00 91.00 102 GLU A O 1
ATOM 814 N N . THR A 1 103 ? 3.006 19.462 13.139 1.00 91.44 103 THR A N 1
ATOM 815 C CA . THR A 1 103 ? 3.442 20.550 12.247 1.00 91.44 103 THR A CA 1
ATOM 816 C C . THR A 1 103 ? 3.525 20.145 10.772 1.00 91.44 103 THR A C 1
ATOM 818 O O . THR A 1 103 ? 4.037 20.911 9.951 1.00 91.44 103 THR A O 1
ATOM 821 N N . ASP A 1 104 ? 3.035 18.956 10.417 1.00 93.00 104 ASP A N 1
ATOM 822 C CA . ASP A 1 104 ? 3.117 18.430 9.056 1.00 93.00 104 ASP A CA 1
ATOM 823 C C . ASP A 1 104 ? 1.970 18.949 8.181 1.00 93.00 104 ASP A C 1
ATOM 825 O O . ASP A 1 104 ? 0.797 18.670 8.411 1.00 93.00 104 ASP A O 1
ATOM 829 N N . VAL A 1 105 ? 2.322 19.695 7.134 1.00 89.69 105 VAL A N 1
ATOM 830 C CA . VAL A 1 105 ? 1.364 20.296 6.191 1.00 89.69 105 VAL A CA 1
ATOM 831 C C . VAL A 1 105 ? 0.772 19.260 5.229 1.00 89.69 105 VAL A C 1
ATOM 833 O O . VAL A 1 105 ? -0.244 19.527 4.592 1.00 89.69 105 VAL A O 1
ATOM 836 N N . ASN A 1 106 ? 1.394 18.086 5.092 1.00 91.50 106 ASN A N 1
ATOM 837 C CA . ASN A 1 106 ? 0.923 17.059 4.162 1.00 91.50 106 ASN A CA 1
ATOM 838 C C . ASN A 1 106 ? -0.215 16.207 4.737 1.00 91.50 106 ASN A C 1
ATOM 840 O O . ASN A 1 106 ? -0.801 15.422 3.997 1.00 91.50 106 ASN A O 1
ATOM 844 N N . ILE A 1 107 ? -0.538 16.336 6.028 1.00 92.62 107 ILE A N 1
ATOM 845 C CA . ILE A 1 107 ? -1.706 15.664 6.598 1.00 92.62 107 ILE A CA 1
ATOM 846 C C . ILE A 1 107 ? -2.938 16.563 6.440 1.00 92.62 107 ILE A C 1
ATOM 848 O O . ILE A 1 107 ? -2.886 17.738 6.813 1.00 92.62 107 ILE A O 1
ATOM 852 N N . PRO A 1 108 ? -4.065 16.038 5.925 1.00 90.69 108 PRO A N 1
ATOM 853 C CA . PRO A 1 108 ? -5.307 16.795 5.861 1.00 90.69 108 PRO A CA 1
ATOM 854 C C . PRO A 1 108 ? -5.739 17.305 7.240 1.00 90.69 108 PRO A C 1
ATOM 856 O O . PRO A 1 108 ? -5.835 16.541 8.200 1.00 90.69 108 PRO A O 1
ATOM 859 N N . GLU A 1 109 ? -6.084 18.590 7.325 1.00 89.44 109 GLU A N 1
ATOM 860 C CA . GLU A 1 109 ? -6.514 19.218 8.583 1.00 89.44 109 GLU A CA 1
ATOM 861 C C . GLU A 1 109 ? -7.733 18.509 9.195 1.00 89.44 109 GLU A C 1
ATOM 863 O O . GLU A 1 109 ? -7.785 18.292 10.403 1.00 89.44 109 GLU A O 1
ATOM 868 N N . ASN A 1 110 ? -8.669 18.056 8.355 1.00 90.62 110 ASN A N 1
ATOM 869 C CA . ASN A 1 110 ? -9.849 17.307 8.790 1.00 90.62 110 ASN A CA 1
ATOM 870 C C . ASN A 1 110 ? -9.498 15.982 9.488 1.00 90.62 110 ASN A C 1
ATOM 872 O O . ASN A 1 110 ? -10.187 15.602 10.433 1.00 90.62 110 ASN A O 1
ATOM 876 N N . ASP A 1 111 ? -8.444 15.293 9.039 1.00 91.75 111 ASP A N 1
ATOM 877 C CA . ASP A 1 111 ? -7.993 14.036 9.642 1.00 91.75 111 ASP A CA 1
ATOM 878 C C . ASP A 1 111 ? -7.299 14.317 10.987 1.00 91.75 111 ASP A C 1
ATOM 880 O O . ASP A 1 111 ? -7.613 13.674 11.986 1.00 91.75 111 ASP A O 1
ATOM 884 N N . LEU A 1 112 ? -6.446 15.349 11.063 1.00 92.12 112 LEU A N 1
ATOM 885 C CA . LEU A 1 112 ? -5.814 15.769 12.325 1.00 92.12 112 LEU A CA 1
ATOM 886 C C . LEU A 1 112 ? -6.839 16.187 13.386 1.00 92.12 112 LEU A C 1
ATOM 888 O O . LEU A 1 112 ? -6.689 15.840 14.559 1.00 92.12 112 LEU A O 1
ATOM 892 N N . VAL A 1 113 ? -7.866 16.947 12.992 1.00 93.00 113 VAL A N 1
ATOM 893 C CA . VAL A 1 113 ? -8.956 17.350 13.893 1.00 93.00 113 VAL A CA 1
ATOM 894 C C . VAL A 1 113 ? -9.717 16.118 14.377 1.00 93.00 113 VAL A C 1
ATOM 896 O O . VAL A 1 113 ? -9.901 15.968 15.584 1.00 93.00 113 VAL A O 1
ATOM 899 N N . LEU A 1 114 ? -10.076 15.202 13.471 1.00 93.50 114 LEU A N 1
ATOM 900 C CA . LEU A 1 114 ? -10.740 13.948 13.827 1.00 93.50 114 LEU A CA 1
ATOM 901 C C . LEU A 1 114 ? -9.919 13.144 14.842 1.00 93.50 114 LEU A C 1
ATOM 903 O O . LEU A 1 114 ? -10.458 12.715 15.861 1.00 93.50 114 LEU A O 1
ATOM 907 N N . TRP A 1 115 ? -8.620 12.948 14.605 1.00 94.88 115 TRP A N 1
ATOM 908 C CA . TRP A 1 115 ? -7.772 12.172 15.513 1.00 94.88 115 TRP A CA 1
ATOM 909 C C . TRP A 1 115 ? -7.703 12.807 16.905 1.00 94.88 115 TRP A C 1
ATOM 911 O O . TRP A 1 115 ? -7.842 12.100 17.904 1.00 94.88 115 TRP A O 1
ATOM 921 N N . LYS A 1 116 ? -7.574 14.138 16.988 1.00 93.88 116 LYS A N 1
ATOM 922 C CA . LYS A 1 116 ? -7.607 14.868 18.268 1.00 93.88 116 LYS A CA 1
ATOM 923 C C . LYS A 1 116 ? -8.937 14.674 18.992 1.00 93.88 116 LYS A C 1
ATOM 925 O O . LYS A 1 116 ? -8.942 14.362 20.181 1.00 93.88 116 LYS A O 1
ATOM 930 N N . GLU A 1 117 ? -10.060 14.792 18.287 1.00 93.56 117 GLU A N 1
ATOM 931 C CA . GLU A 1 117 ? -11.387 14.580 18.874 1.00 93.56 117 GLU A CA 1
ATOM 932 C C . GLU A 1 117 ? -11.589 13.135 19.362 1.00 93.56 117 GLU A C 1
ATOM 934 O O . GLU A 1 117 ? -12.155 12.917 20.439 1.00 93.56 117 GLU A O 1
ATOM 939 N N . LEU A 1 118 ? -11.107 12.139 18.610 1.00 93.81 118 LEU A N 1
ATOM 940 C CA . LEU A 1 118 ? -11.169 10.725 18.996 1.00 93.81 118 LEU A CA 1
ATOM 941 C C . LEU A 1 118 ? -10.373 10.461 20.283 1.00 93.81 118 LEU A C 1
ATOM 943 O O . LEU A 1 118 ? -10.904 9.830 21.204 1.00 93.81 118 LEU A O 1
ATOM 947 N N . VAL A 1 119 ? -9.153 10.992 20.388 1.00 94.06 119 VAL A N 1
ATOM 948 C CA . VAL A 1 119 ? -8.304 10.872 21.586 1.00 94.06 119 VAL A CA 1
ATOM 949 C C . VAL A 1 119 ? -8.923 11.605 22.781 1.00 94.06 119 VAL A C 1
ATOM 951 O O . VAL A 1 119 ? -9.072 11.029 23.860 1.00 94.06 119 VAL A O 1
ATOM 954 N N . GLU A 1 120 ? -9.389 12.844 22.611 1.00 91.44 120 GLU A N 1
ATOM 955 C CA . GLU A 1 120 ? -10.031 13.596 23.697 1.00 91.44 120 GLU A CA 1
ATOM 956 C C . GLU A 1 120 ? -11.278 12.889 24.245 1.00 91.44 120 GLU A C 1
ATOM 958 O O . GLU A 1 120 ? -11.536 12.891 25.457 1.00 91.44 120 GLU A O 1
ATOM 963 N N . ASN A 1 121 ? -12.063 12.269 23.362 1.00 88.19 121 ASN A N 1
ATOM 964 C CA . ASN A 1 121 ? -13.246 11.514 23.753 1.00 88.19 121 ASN A CA 1
ATOM 965 C C . ASN A 1 121 ? -12.887 10.235 24.527 1.00 88.19 121 ASN A C 1
ATOM 967 O O . ASN A 1 121 ? -13.612 9.906 25.469 1.00 88.19 121 ASN A O 1
ATOM 971 N N . SER A 1 122 ? -11.740 9.599 24.258 1.00 85.38 122 SER A N 1
ATOM 972 C CA . SER A 1 122 ? -11.212 8.482 25.069 1.00 85.38 122 SER A CA 1
ATOM 973 C C . SER A 1 122 ? -11.117 8.847 26.554 1.00 85.38 122 SER A C 1
ATOM 975 O O . SER A 1 122 ? -11.605 8.139 27.447 1.00 85.38 122 SER A O 1
ATOM 977 N N . HIS A 1 123 ? -10.556 10.025 26.844 1.00 75.19 123 HIS A N 1
ATOM 978 C CA . HIS A 1 123 ? -10.401 10.499 28.217 1.00 75.19 123 HIS A CA 1
ATOM 979 C C . HIS A 1 123 ? -11.745 10.814 28.887 1.00 75.19 123 HIS A C 1
ATOM 981 O O . HIS A 1 123 ? -11.874 10.664 30.107 1.00 75.19 123 HIS A O 1
ATOM 987 N N . LYS A 1 124 ? -12.761 11.236 28.119 1.00 76.19 124 LYS A N 1
ATOM 988 C CA . LYS A 1 124 ? -14.128 11.438 28.631 1.00 76.19 124 LYS A CA 1
ATOM 989 C C . LYS A 1 124 ? -14.765 10.100 29.005 1.00 76.19 124 LYS A C 1
ATOM 991 O O . LYS A 1 124 ? -15.269 9.983 30.121 1.00 76.19 124 LYS A O 1
ATOM 996 N N . PHE A 1 125 ? -14.676 9.086 28.143 1.00 65.56 125 PHE A N 1
ATOM 997 C CA . PHE A 1 125 ? -15.181 7.737 28.432 1.00 65.56 125 PHE A CA 1
ATOM 998 C C . PHE A 1 125 ? -14.504 7.119 29.661 1.00 65.56 125 PHE A C 1
ATOM 1000 O O . PHE A 1 125 ? -15.186 6.611 30.554 1.00 65.56 125 PHE A O 1
ATOM 1007 N N . THR A 1 126 ? -13.182 7.262 29.770 1.00 62.66 126 THR A N 1
ATOM 1008 C CA . THR A 1 126 ? -12.409 6.782 30.926 1.00 62.66 126 THR A CA 1
ATOM 1009 C C . THR A 1 126 ? -12.850 7.467 32.226 1.00 62.66 126 THR A C 1
ATOM 1011 O O . THR A 1 126 ? -13.046 6.808 33.250 1.00 62.66 126 THR A O 1
ATOM 1014 N N . LYS A 1 127 ? -13.071 8.792 32.202 1.00 62.62 127 LYS A N 1
ATOM 1015 C CA . LYS A 1 127 ? -13.573 9.546 33.366 1.00 62.62 127 LYS A CA 1
ATOM 1016 C C . LYS A 1 127 ? -14.990 9.135 33.759 1.00 62.62 127 LYS A C 1
ATOM 1018 O O . LYS A 1 127 ? -15.240 8.956 34.947 1.00 62.62 127 LYS A O 1
ATOM 1023 N N . VAL A 1 128 ? -15.893 8.948 32.795 1.00 63.22 128 VAL A N 1
ATOM 1024 C CA . VAL A 1 128 ? -17.282 8.535 33.055 1.00 63.22 128 VAL A CA 1
ATOM 1025 C C . VAL A 1 128 ? -17.336 7.133 33.668 1.00 63.22 128 VAL A C 1
ATOM 1027 O O . VAL A 1 128 ? -17.983 6.962 34.698 1.00 63.22 128 VAL A O 1
ATOM 1030 N N . GLN A 1 129 ? -16.586 6.157 33.141 1.00 60.00 129 GLN A N 1
ATOM 1031 C CA . GLN A 1 129 ? -16.519 4.809 33.730 1.00 60.00 129 GLN A CA 1
ATOM 1032 C C . GLN A 1 129 ? -15.927 4.802 35.146 1.00 60.00 129 GLN A C 1
ATOM 1034 O O . GLN A 1 129 ? -16.384 4.051 36.011 1.00 60.00 129 GLN A O 1
ATOM 1039 N N . LEU A 1 130 ? -14.913 5.632 35.413 1.00 60.53 130 LEU A N 1
ATOM 1040 C CA . LEU A 1 130 ? -14.362 5.793 36.762 1.00 60.53 130 LEU A CA 1
ATOM 1041 C C . LEU A 1 130 ? -15.381 6.437 37.712 1.00 60.53 130 LEU A C 1
ATOM 1043 O O . LEU A 1 130 ? -15.472 6.034 38.869 1.00 60.53 130 LEU A O 1
ATOM 1047 N N . GLN A 1 131 ? -16.172 7.397 37.232 1.00 60.47 131 GLN A N 1
ATOM 1048 C CA . GLN A 1 131 ? -17.179 8.113 38.017 1.00 60.47 131 GLN A CA 1
ATOM 1049 C C . GLN A 1 131 ? -18.432 7.260 38.296 1.00 60.47 131 GLN A C 1
ATOM 1051 O O . GLN A 1 131 ? -18.977 7.331 39.400 1.00 60.47 131 GLN A O 1
ATOM 1056 N N . GLU A 1 132 ? -18.823 6.381 37.367 1.00 56.88 132 GLU A N 1
ATOM 1057 C CA . GLU A 1 132 ? -19.827 5.329 37.593 1.00 56.88 132 GLU A CA 1
ATOM 1058 C C . GLU A 1 132 ? -19.332 4.275 38.592 1.00 56.88 132 GLU A C 1
ATOM 1060 O O . GLU A 1 132 ? -20.067 3.910 39.511 1.00 56.88 132 GLU A O 1
ATOM 1065 N N . LYS A 1 133 ? -18.064 3.840 38.498 1.00 57.56 133 LYS A N 1
ATOM 1066 C CA . LYS A 1 133 ? -17.451 2.928 39.486 1.00 57.56 133 LYS A CA 1
ATOM 1067 C C . LYS A 1 133 ? -17.291 3.559 40.876 1.00 57.56 133 LYS A C 1
ATOM 1069 O O . LYS A 1 133 ? -17.279 2.826 41.863 1.00 57.56 133 LYS A O 1
ATOM 1074 N N . LEU A 1 134 ? -17.189 4.888 40.973 1.00 56.78 134 LEU A N 1
ATOM 1075 C CA . LEU A 1 134 ? -17.115 5.633 42.240 1.00 56.78 134 LEU A CA 1
ATOM 1076 C C . LEU A 1 134 ? -18.473 6.146 42.761 1.00 56.78 134 LEU A C 1
ATOM 1078 O O . LEU A 1 134 ? -18.508 6.784 43.812 1.00 56.78 134 LEU A O 1
ATOM 1082 N N . GLY A 1 135 ? -19.592 5.845 42.093 1.00 53.19 135 GLY A N 1
ATOM 1083 C CA . GLY A 1 135 ? -20.936 6.083 42.628 1.00 53.19 135 GLY A CA 1
ATOM 1084 C C . GLY A 1 135 ? -21.283 7.552 42.897 1.00 53.19 135 GLY A C 1
ATOM 1085 O O . GLY A 1 135 ? -21.882 7.854 43.929 1.00 53.19 135 GLY A O 1
ATOM 1086 N N . SER A 1 136 ? -20.940 8.472 41.988 1.00 45.88 136 SER A N 1
ATOM 1087 C CA . SER A 1 136 ? -21.369 9.876 42.084 1.00 45.88 136 SER A CA 1
ATOM 1088 C C . SER A 1 136 ? -22.179 10.293 40.858 1.00 45.88 136 SER A C 1
ATOM 1090 O O . SER A 1 136 ? -21.632 10.650 39.815 1.00 45.88 136 SER A O 1
ATOM 1092 N N . ASN A 1 137 ? -23.505 10.264 41.005 1.00 44.66 137 ASN A N 1
ATOM 1093 C CA . ASN A 1 137 ? -24.438 10.847 40.047 1.00 44.66 137 ASN A CA 1
ATOM 1094 C C . ASN A 1 137 ? -24.342 12.376 40.097 1.00 44.66 137 ASN A C 1
ATOM 1096 O O . ASN A 1 137 ? -24.900 13.010 40.994 1.00 44.66 137 ASN A O 1
ATOM 1100 N N . SER A 1 138 ? -23.714 12.978 39.092 1.00 39.91 138 SER A N 1
ATOM 1101 C CA . SER A 1 138 ? -23.929 14.387 38.765 1.00 39.91 138 SER A CA 1
ATOM 1102 C C . SER A 1 138 ? -24.131 14.528 37.262 1.00 39.91 138 SER A C 1
ATOM 1104 O O . SER A 1 138 ? -23.178 14.536 36.488 1.00 39.91 138 SER A O 1
ATOM 1106 N N . SER A 1 139 ? -25.396 14.616 36.861 1.00 39.25 139 SER A N 1
ATOM 1107 C CA . SER A 1 139 ? -25.820 14.973 35.513 1.00 39.25 139 SER A CA 1
ATOM 1108 C C . SER A 1 139 ? -25.413 16.415 35.208 1.00 39.25 139 SER A C 1
ATOM 1110 O O . SER A 1 139 ? -25.975 17.350 35.783 1.00 39.25 139 SER A O 1
ATOM 1112 N N . SER A 1 140 ? -24.471 16.605 34.291 1.00 32.94 140 SER A N 1
ATOM 1113 C CA . SER A 1 140 ? -24.245 17.895 33.646 1.00 32.94 140 SER A CA 1
ATOM 1114 C C . SER A 1 140 ? -24.395 17.718 32.143 1.00 32.94 140 SER A C 1
ATOM 1116 O O . SER A 1 140 ? -23.471 17.292 31.454 1.00 32.94 140 SER A O 1
ATOM 1118 N N . SER A 1 141 ? -25.596 18.025 31.660 1.00 35.94 141 SER A N 1
ATOM 1119 C CA . SER A 1 141 ? -25.874 18.290 30.255 1.00 35.94 141 SER A CA 1
ATOM 1120 C C . SER A 1 141 ? -25.026 19.485 29.826 1.00 35.94 141 SER A C 1
ATOM 1122 O O . SER A 1 141 ? -25.159 20.564 30.404 1.00 35.94 141 SER A O 1
ATOM 1124 N N . VAL A 1 142 ? -24.151 19.301 28.841 1.00 33.81 142 VAL A N 1
ATOM 1125 C CA . VAL A 1 142 ? -23.455 20.409 28.184 1.00 33.81 142 VAL A CA 1
ATOM 1126 C C . VAL A 1 142 ? -23.920 20.422 26.737 1.00 33.81 142 VAL A C 1
ATOM 1128 O O . VAL A 1 142 ? -23.517 19.589 25.931 1.00 33.81 142 VAL A O 1
ATOM 1131 N N . GLU A 1 143 ? -24.831 21.348 26.446 1.00 34.72 143 GLU A N 1
ATOM 1132 C CA . GLU A 1 143 ? -25.160 21.767 25.089 1.00 34.72 143 GLU A CA 1
ATOM 1133 C C . GLU A 1 143 ? -24.001 22.632 24.577 1.00 34.72 143 GLU A C 1
ATOM 1135 O O . GLU A 1 143 ? -23.699 23.678 25.151 1.00 34.72 143 GLU A O 1
ATOM 1140 N N . GLY A 1 144 ? -23.320 22.164 23.531 1.00 30.98 144 GLY A N 1
ATOM 1141 C CA . GLY A 1 144 ? -22.311 22.930 22.803 1.00 30.98 144 GLY A CA 1
ATOM 1142 C C . GLY A 1 144 ? -22.936 23.635 21.602 1.00 30.98 144 GLY A C 1
ATOM 1143 O O . GLY A 1 144 ? -23.584 22.999 20.769 1.00 30.98 144 GLY A O 1
ATOM 1144 N N . GLU A 1 145 ? -22.750 24.952 21.543 1.00 30.38 145 GLU A N 1
ATOM 1145 C CA . GLU A 1 145 ? -23.139 25.849 20.453 1.00 30.38 145 GLU A CA 1
ATOM 1146 C C . GLU A 1 145 ? -22.627 25.377 19.083 1.00 30.38 145 GLU A C 1
ATOM 1148 O O . GLU A 1 145 ? -21.455 25.049 18.911 1.00 30.38 145 GLU A O 1
ATOM 1153 N N . LYS A 1 146 ? -23.510 25.413 18.077 1.00 33.50 146 LYS A N 1
ATOM 1154 C CA . LYS A 1 146 ? -23.154 25.236 16.666 1.00 33.50 146 LYS A CA 1
ATOM 1155 C C . LYS A 1 146 ? -22.595 26.545 16.114 1.00 33.50 146 LYS A C 1
ATOM 1157 O O . LYS A 1 146 ? -23.359 27.481 15.876 1.00 33.50 146 LYS A O 1
ATOM 1162 N N . THR A 1 147 ? -21.294 26.596 15.857 1.00 28.77 147 THR A N 1
ATOM 1163 C CA . THR A 1 147 ? -20.697 27.581 14.948 1.00 28.77 147 THR A CA 1
ATOM 1164 C C . THR A 1 147 ? -20.806 27.088 13.505 1.00 28.77 147 THR A C 1
ATOM 1166 O O . THR A 1 147 ? -20.636 25.909 13.204 1.00 28.77 147 THR A O 1
ATOM 1169 N N . ALA A 1 148 ? -21.204 28.008 12.630 1.00 34.56 148 ALA A N 1
ATOM 1170 C CA . ALA A 1 148 ? -21.540 27.776 11.234 1.00 34.56 148 ALA A CA 1
ATOM 1171 C C . ALA A 1 148 ? -20.303 27.760 10.315 1.00 34.56 148 ALA A C 1
ATOM 1173 O O . ALA A 1 148 ? -19.330 28.463 10.573 1.00 34.56 148 ALA A O 1
ATOM 1174 N N . ASP A 1 149 ? -20.438 27.003 9.221 1.00 37.22 149 ASP A N 1
ATOM 1175 C CA . ASP A 1 149 ? -19.645 27.015 7.982 1.00 37.22 149 ASP A CA 1
ATOM 1176 C C . ASP A 1 149 ? -18.173 26.571 8.047 1.00 37.22 149 ASP A C 1
ATOM 1178 O O . ASP A 1 149 ? -17.263 27.278 7.621 1.00 37.22 149 ASP A O 1
ATOM 1182 N N . VAL A 1 150 ? -17.966 25.319 8.465 1.00 41.50 150 VAL A N 1
ATOM 1183 C CA . VAL A 1 150 ? -16.821 24.492 8.045 1.00 41.50 150 VAL A CA 1
ATOM 1184 C C . VAL A 1 150 ? -17.404 23.321 7.254 1.00 41.50 150 VAL A C 1
ATOM 1186 O O . VAL A 1 150 ? -18.398 22.731 7.689 1.00 41.50 150 VAL A O 1
ATOM 1189 N N . GLU A 1 151 ? -16.863 23.019 6.068 1.00 42.66 151 GLU A N 1
ATOM 1190 C CA . GLU A 1 151 ? -17.190 21.791 5.329 1.00 42.66 151 GLU A CA 1
ATOM 1191 C C . GLU A 1 151 ? -17.176 20.629 6.321 1.00 42.66 151 GLU A C 1
ATOM 1193 O O . GLU A 1 151 ? -16.159 20.418 6.971 1.00 42.66 151 GLU A O 1
ATOM 1198 N N . LYS A 1 152 ? -18.326 19.970 6.535 1.00 43.06 152 LYS A N 1
ATOM 1199 C CA . LYS A 1 152 ? -18.518 19.033 7.652 1.00 43.06 152 LYS A CA 1
ATOM 1200 C C . LYS A 1 152 ? -17.326 18.078 7.767 1.00 43.06 152 LYS A C 1
ATOM 1202 O O . LYS A 1 152 ? -17.205 17.158 6.958 1.00 43.06 152 LYS A O 1
ATOM 1207 N N . GLY A 1 153 ? -16.496 18.309 8.786 1.00 52.47 153 GLY A N 1
ATOM 1208 C CA . GLY A 1 153 ? -15.474 17.374 9.225 1.00 52.47 153 GLY A CA 1
ATOM 1209 C C . GLY A 1 153 ? -16.098 16.017 9.544 1.00 52.47 153 GLY A C 1
ATOM 1210 O O . GLY A 1 153 ? -17.323 15.874 9.635 1.00 52.47 153 GLY A O 1
ATOM 1211 N N . HIS A 1 154 ? -15.253 15.002 9.663 1.00 68.50 154 HIS A N 1
ATOM 1212 C CA . HIS A 1 154 ? -15.676 13.641 9.964 1.00 68.50 154 HIS A CA 1
ATOM 1213 C C . HIS A 1 154 ? -16.489 13.606 11.272 1.00 68.50 154 HIS A C 1
ATOM 1215 O O . HIS A 1 154 ? -15.945 13.776 12.354 1.00 68.50 154 HIS A O 1
ATOM 1221 N N . GLU A 1 155 ? -17.808 13.420 11.175 1.00 79.56 155 GLU A N 1
ATOM 1222 C CA . GLU A 1 155 ? -18.675 13.320 12.351 1.00 79.56 155 GLU A CA 1
ATOM 1223 C C . GLU A 1 155 ? -18.415 11.985 13.069 1.00 79.56 155 GLU A C 1
ATOM 1225 O O . GLU A 1 155 ? -18.449 10.911 12.450 1.00 79.56 155 GLU A O 1
ATOM 1230 N N . ILE A 1 156 ? -18.170 12.045 14.381 1.00 85.62 156 ILE A N 1
ATOM 1231 C CA . ILE A 1 156 ? -17.996 10.850 15.211 1.00 85.62 156 ILE A CA 1
ATOM 1232 C C . ILE A 1 156 ? -19.367 10.210 15.439 1.00 85.62 156 ILE A C 1
ATOM 1234 O O . ILE A 1 156 ? -20.137 10.628 16.302 1.00 85.62 156 ILE A O 1
ATOM 1238 N N . VAL A 1 157 ? -19.677 9.194 14.634 1.00 87.12 157 VAL A N 1
ATOM 1239 C CA . VAL A 1 157 ? -20.929 8.423 14.704 1.00 87.12 157 VAL A CA 1
ATOM 1240 C C . VAL A 1 157 ? -20.771 7.234 15.648 1.00 87.12 157 VAL A C 1
ATOM 1242 O O . VAL A 1 157 ? -21.665 6.942 16.438 1.00 87.12 157 VAL A O 1
ATOM 1245 N N . ASP A 1 158 ? -19.625 6.560 15.566 1.00 91.25 158 ASP A N 1
ATOM 1246 C CA . ASP A 1 158 ? -19.288 5.381 16.357 1.00 91.25 158 ASP A CA 1
ATOM 1247 C C . ASP A 1 158 ? -17.823 5.481 16.780 1.00 91.25 158 ASP A C 1
ATOM 1249 O O . ASP A 1 158 ? -16.915 5.262 15.978 1.00 91.25 158 ASP A O 1
ATOM 1253 N N . TRP A 1 159 ? -17.604 5.885 18.031 1.00 93.25 159 TRP A N 1
ATOM 1254 C CA . TRP A 1 159 ? -16.265 6.159 18.541 1.00 93.25 159 TRP A CA 1
ATOM 1255 C C . TRP A 1 159 ? -15.380 4.906 18.555 1.00 93.25 159 TRP A C 1
ATOM 1257 O O . TRP A 1 159 ? -14.227 4.988 18.144 1.00 93.25 159 TRP A O 1
ATOM 1267 N N . ASP A 1 160 ? -15.927 3.754 18.961 1.00 93.31 160 ASP A N 1
ATOM 1268 C CA . ASP A 1 160 ? -15.182 2.492 19.079 1.00 93.31 160 ASP A CA 1
ATOM 1269 C C . ASP A 1 160 ? -14.679 1.997 17.717 1.00 93.31 160 ASP A C 1
ATOM 1271 O O . ASP A 1 160 ? -13.522 1.598 17.569 1.00 93.31 160 ASP A O 1
ATOM 1275 N N . LEU A 1 161 ? -15.529 2.079 16.691 1.00 94.81 161 LEU A N 1
ATOM 1276 C CA . LEU A 1 161 ? -15.128 1.733 15.332 1.00 94.81 161 LEU A CA 1
ATOM 1277 C C . LEU A 1 161 ? -14.132 2.749 14.768 1.00 94.81 161 LEU A C 1
ATOM 1279 O O . LEU A 1 161 ? -13.128 2.360 14.175 1.00 94.81 161 LEU A O 1
ATOM 1283 N N . GLN A 1 162 ? -14.427 4.046 14.898 1.00 95.44 162 GLN A N 1
ATOM 1284 C CA . GLN A 1 162 ? -13.638 5.093 14.248 1.00 95.44 162 GLN A CA 1
ATOM 1285 C C . GLN A 1 162 ? -12.229 5.199 14.827 1.00 95.44 162 GLN A C 1
ATOM 1287 O O . GLN A 1 162 ? -11.284 5.346 14.057 1.00 95.44 162 GLN A O 1
ATOM 1292 N N . VAL A 1 163 ? -12.065 5.063 16.148 1.00 96.31 163 VAL A N 1
ATOM 1293 C CA . VAL A 1 163 ? -10.734 5.088 16.771 1.00 96.31 163 VAL A CA 1
ATOM 1294 C C . VAL A 1 163 ? -9.870 3.932 16.266 1.00 96.31 163 VAL A C 1
ATOM 1296 O O . VAL A 1 163 ? -8.727 4.153 15.872 1.00 96.31 163 VAL A O 1
ATOM 1299 N N . ARG A 1 164 ? -10.433 2.718 16.169 1.00 96.31 164 ARG A N 1
ATOM 1300 C CA . ARG A 1 164 ? -9.725 1.543 15.641 1.00 96.31 164 ARG A CA 1
ATOM 1301 C C . ARG A 1 164 ? -9.430 1.667 14.153 1.00 96.31 164 ARG A C 1
ATOM 1303 O O . ARG A 1 164 ? -8.324 1.352 13.734 1.00 96.31 164 ARG A O 1
ATOM 1310 N N . LEU A 1 165 ? -10.385 2.149 13.360 1.00 96.50 165 LEU A N 1
ATOM 1311 C CA . LEU A 1 165 ? -10.211 2.361 11.923 1.00 96.50 165 LEU A CA 1
ATOM 1312 C C . LEU A 1 165 ? -9.075 3.343 11.629 1.00 96.50 165 LEU A C 1
ATOM 1314 O O . LEU A 1 165 ? -8.180 3.018 10.854 1.00 96.50 165 LEU A O 1
ATOM 1318 N N . GLU A 1 166 ? -9.097 4.526 12.244 1.00 96.12 166 GLU A N 1
ATOM 1319 C CA . GLU A 1 166 ? -8.065 5.540 12.014 1.00 96.12 166 GLU A CA 1
ATOM 1320 C C . GLU A 1 166 ? -6.697 5.059 12.512 1.00 96.12 166 GLU A C 1
ATOM 1322 O O . GLU A 1 166 ? -5.704 5.203 11.800 1.00 96.12 166 GLU A O 1
ATOM 1327 N N . ALA A 1 167 ? -6.638 4.396 13.672 1.00 96.81 167 ALA A N 1
ATOM 1328 C CA . ALA A 1 167 ? -5.397 3.807 14.166 1.00 96.81 167 ALA A CA 1
ATOM 1329 C C . ALA A 1 167 ? -4.847 2.719 13.231 1.00 96.81 167 ALA A C 1
ATOM 1331 O O . ALA A 1 167 ? -3.648 2.690 12.969 1.00 96.81 167 ALA A O 1
ATOM 1332 N N . VAL A 1 168 ? -5.703 1.851 12.680 1.00 96.50 168 VAL A N 1
ATOM 1333 C CA . VAL A 1 168 ? -5.296 0.825 11.706 1.00 96.50 168 VAL A CA 1
ATOM 1334 C C . VAL A 1 168 ? -4.756 1.465 10.426 1.00 96.50 168 VAL A C 1
ATOM 1336 O O . VAL A 1 168 ? -3.734 1.018 9.910 1.00 96.50 168 VAL A O 1
ATOM 1339 N N . LEU A 1 169 ? -5.392 2.526 9.920 1.00 96.00 169 LEU A N 1
ATOM 1340 C CA . LEU A 1 169 ? -4.908 3.244 8.735 1.00 96.00 169 LEU A CA 1
ATOM 1341 C C . LEU A 1 169 ? -3.523 3.858 8.949 1.00 96.00 169 LEU A C 1
ATOM 1343 O O . LEU A 1 169 ? -2.684 3.810 8.047 1.00 96.00 169 LEU A O 1
ATOM 1347 N N . VAL A 1 170 ? -3.291 4.419 10.134 1.00 95.31 170 VAL A N 1
ATOM 1348 C CA . VAL A 1 170 ? -1.997 4.980 10.532 1.00 95.31 170 VAL A CA 1
ATOM 1349 C C . VAL A 1 170 ? -0.950 3.875 10.684 1.00 95.31 170 VAL A C 1
ATOM 1351 O O . VAL A 1 170 ? 0.139 3.993 10.128 1.00 95.31 170 VAL A O 1
ATOM 1354 N N . ALA A 1 171 ? -1.277 2.796 11.397 1.00 95.31 171 ALA A N 1
ATOM 1355 C CA . ALA A 1 171 ? -0.321 1.756 11.764 1.00 95.3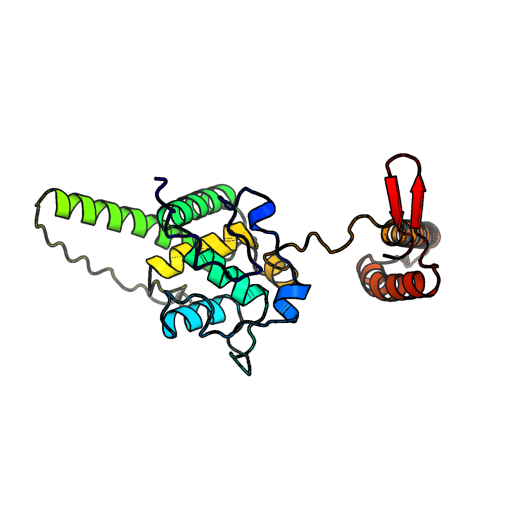1 171 ALA A CA 1
ATOM 1356 C C . ALA A 1 171 ? 0.058 0.818 10.610 1.00 95.31 171 ALA A C 1
ATOM 1358 O O . ALA A 1 171 ? 1.216 0.417 10.520 1.00 95.31 171 ALA A O 1
ATOM 1359 N N . TYR A 1 172 ? -0.891 0.470 9.737 1.00 95.12 172 TYR A N 1
ATOM 1360 C CA . TYR A 1 172 ? -0.694 -0.552 8.700 1.00 95.12 172 TYR A CA 1
ATOM 1361 C C . TYR A 1 172 ? -0.653 -0.010 7.275 1.00 95.12 172 TYR A C 1
ATOM 1363 O O . TYR A 1 172 ? -0.365 -0.758 6.349 1.00 95.12 172 TYR A O 1
ATOM 1371 N N . TRP A 1 173 ? -0.953 1.269 7.051 1.00 94.50 173 TRP A N 1
ATOM 1372 C CA . TRP A 1 173 ? -0.957 1.805 5.693 1.00 94.50 173 TRP A CA 1
ATOM 1373 C C . TRP A 1 173 ? -0.112 3.061 5.558 1.00 94.50 173 TRP A C 1
ATOM 1375 O O . TRP A 1 173 ? 1.059 3.003 5.194 1.00 94.50 173 TRP A O 1
ATOM 1385 N N . SER A 1 174 ? -0.718 4.217 5.769 1.00 93.94 174 SER A N 1
ATOM 1386 C CA . SER A 1 174 ? -0.030 5.497 5.790 1.00 93.94 174 SER A CA 1
ATOM 1387 C C . SER A 1 174 ? -1.013 6.545 6.286 1.00 93.94 174 SER A C 1
ATOM 1389 O O . SER A 1 174 ? -2.162 6.530 5.835 1.00 93.94 174 SER A O 1
ATOM 1391 N N . PRO A 1 175 ? -0.597 7.501 7.129 1.00 93.75 175 PRO A N 1
ATOM 1392 C CA . PRO A 1 175 ? -1.432 8.653 7.454 1.00 93.75 175 PRO A CA 1
ATOM 1393 C C . PRO A 1 175 ? -1.676 9.553 6.229 1.00 93.75 175 PRO A C 1
ATOM 1395 O O . PRO A 1 175 ? -2.696 10.236 6.174 1.00 93.75 175 PRO A O 1
ATOM 1398 N N . TYR A 1 176 ? -0.806 9.498 5.212 1.00 94.06 176 TYR A N 1
ATOM 1399 C CA . TYR A 1 176 ? -0.872 10.342 4.019 1.00 94.06 176 TYR A CA 1
ATOM 1400 C C . TYR A 1 176 ? -1.769 9.736 2.925 1.00 94.06 176 TYR A C 1
ATOM 1402 O O . TYR A 1 176 ? -1.442 8.669 2.387 1.00 94.06 176 TYR A O 1
ATOM 1410 N N . PRO A 1 177 ? -2.866 10.406 2.527 1.00 90.56 177 PRO A N 1
ATOM 1411 C CA . PRO A 1 177 ? -3.756 9.911 1.476 1.00 90.56 177 PRO A CA 1
ATOM 1412 C C . PRO A 1 177 ? -3.053 9.655 0.136 1.00 90.56 177 PRO A C 1
ATOM 1414 O O . PRO A 1 177 ? -3.347 8.669 -0.539 1.00 90.56 177 PRO A O 1
ATOM 1417 N N . GLU A 1 178 ? -2.099 10.504 -0.247 1.00 91.44 178 GLU A N 1
ATOM 1418 C CA . GLU A 1 178 ? -1.358 10.398 -1.508 1.00 91.44 178 GLU A CA 1
ATOM 1419 C C . GLU A 1 178 ? -0.472 9.154 -1.546 1.00 91.44 178 GLU A C 1
ATOM 1421 O O . GLU A 1 178 ? -0.321 8.538 -2.600 1.00 91.44 178 GLU A O 1
ATOM 1426 N N . VAL A 1 179 ? 0.090 8.764 -0.398 1.00 94.12 179 VAL A N 1
ATOM 1427 C CA . VAL A 1 179 ? 0.862 7.524 -0.269 1.00 94.12 179 VAL A CA 1
ATOM 1428 C C . VAL A 1 179 ? -0.086 6.333 -0.346 1.00 94.12 179 VAL A C 1
ATOM 1430 O O . VAL A 1 179 ? 0.162 5.417 -1.128 1.00 94.12 179 VAL A O 1
ATOM 1433 N N . ARG A 1 180 ? -1.220 6.381 0.371 1.00 92.06 180 ARG A N 1
ATOM 1434 C CA . ARG A 1 180 ? -2.234 5.314 0.321 1.00 92.06 180 ARG A CA 1
ATOM 1435 C C . ARG A 1 180 ? -2.764 5.064 -1.090 1.00 92.06 180 ARG A C 1
ATOM 1437 O O . ARG A 1 180 ? -3.033 3.927 -1.451 1.00 92.06 180 ARG A O 1
ATOM 1444 N N . ALA A 1 181 ? -2.865 6.099 -1.919 1.00 91.00 181 ALA A N 1
ATOM 1445 C CA . ALA A 1 181 ? -3.331 5.963 -3.298 1.00 91.00 181 ALA A CA 1
ATOM 1446 C C . ALA A 1 181 ? -2.404 5.118 -4.197 1.00 91.00 181 ALA A C 1
ATOM 1448 O O . ALA A 1 181 ? -2.830 4.688 -5.270 1.00 91.00 181 ALA A O 1
ATOM 1449 N N . VAL A 1 182 ? -1.145 4.893 -3.796 1.00 91.50 182 VAL A N 1
ATOM 1450 C CA . VAL A 1 182 ? -0.130 4.197 -4.610 1.00 91.50 182 VAL A CA 1
ATOM 1451 C C . VAL A 1 182 ? 0.526 3.005 -3.909 1.00 91.50 182 VAL A C 1
ATOM 1453 O O . VAL A 1 182 ? 1.376 2.348 -4.510 1.00 91.50 182 VAL A O 1
ATOM 1456 N N . THR A 1 183 ? 0.145 2.705 -2.667 1.00 93.88 183 THR A N 1
ATOM 1457 C CA . THR A 1 183 ? 0.677 1.581 -1.886 1.00 93.88 183 THR A CA 1
ATOM 1458 C C . THR A 1 183 ? -0.432 0.658 -1.398 1.00 93.88 183 THR A C 1
ATOM 1460 O O . THR A 1 183 ? -1.599 1.039 -1.322 1.00 93.88 183 THR A O 1
ATOM 1463 N N . PHE A 1 184 ? -0.063 -0.570 -1.043 1.00 94.25 184 PHE A N 1
ATOM 1464 C CA . PHE A 1 184 ? -0.950 -1.505 -0.354 1.00 94.25 184 PHE A CA 1
ATOM 1465 C C . PHE A 1 184 ? -0.671 -1.484 1.159 1.00 94.25 184 PHE A C 1
ATOM 1467 O O . PHE A 1 184 ? 0.458 -1.184 1.544 1.00 94.25 184 PHE A O 1
ATOM 1474 N N . PRO A 1 185 ? -1.664 -1.802 2.012 1.00 94.44 185 PRO A N 1
ATOM 1475 C CA . PRO A 1 185 ? -1.511 -1.829 3.471 1.00 94.44 185 PRO A CA 1
ATOM 1476 C C . PRO A 1 185 ? -0.823 -3.103 3.999 1.00 94.44 185 PRO A C 1
ATOM 1478 O O . PRO A 1 185 ? -0.871 -3.390 5.186 1.00 94.44 185 PRO A O 1
ATOM 1481 N N . TYR A 1 186 ? -0.265 -3.925 3.117 1.00 93.12 186 TYR A N 1
ATOM 1482 C CA . TYR A 1 186 ? 0.310 -5.225 3.444 1.00 93.12 186 TYR A CA 1
ATOM 1483 C C . TYR A 1 186 ? 1.531 -5.485 2.562 1.00 93.12 186 TYR A C 1
ATOM 1485 O O . TYR A 1 186 ? 1.690 -4.859 1.507 1.00 93.12 186 TYR A O 1
ATOM 1493 N N . ASP A 1 187 ? 2.336 -6.466 2.949 1.00 91.62 187 ASP A N 1
ATOM 1494 C CA . ASP A 1 187 ? 3.454 -6.991 2.167 1.00 91.62 187 ASP A CA 1
ATOM 1495 C C . ASP A 1 187 ? 3.241 -8.474 1.825 1.00 91.62 187 ASP A C 1
ATOM 1497 O O . ASP A 1 187 ? 2.559 -9.192 2.551 1.00 91.62 187 ASP A O 1
ATOM 1501 N N . ASP A 1 188 ? 3.812 -8.949 0.719 1.00 90.56 188 ASP A N 1
ATOM 1502 C CA . ASP A 1 188 ? 3.819 -10.377 0.372 1.00 90.56 188 ASP A CA 1
ATOM 1503 C C . ASP A 1 188 ? 5.268 -10.878 0.277 1.00 90.56 188 ASP A C 1
ATOM 1505 O O . ASP A 1 188 ? 5.943 -10.632 -0.732 1.00 90.56 188 ASP A O 1
ATOM 1509 N N . PRO A 1 189 ? 5.749 -11.644 1.278 1.00 89.38 189 PRO A N 1
ATOM 1510 C CA . PRO A 1 189 ? 7.137 -12.097 1.338 1.00 89.38 189 PRO A CA 1
ATOM 1511 C C . PRO A 1 189 ? 7.486 -13.118 0.245 1.00 89.38 189 PRO A C 1
ATOM 1513 O O . PRO A 1 189 ? 8.655 -13.474 0.070 1.00 89.38 189 PRO A O 1
ATOM 1516 N N . THR A 1 190 ? 6.498 -13.627 -0.499 1.00 88.50 190 THR A N 1
ATOM 1517 C CA . THR A 1 190 ? 6.725 -14.528 -1.635 1.00 88.50 190 THR A CA 1
ATOM 1518 C C . THR A 1 190 ? 7.127 -13.782 -2.906 1.00 88.50 190 THR A C 1
ATOM 1520 O O . THR A 1 190 ? 7.692 -14.398 -3.818 1.00 88.50 190 THR A O 1
ATOM 1523 N N . ILE A 1 191 ? 6.890 -12.466 -2.975 1.00 89.06 191 ILE A N 1
ATOM 1524 C CA . ILE A 1 191 ? 7.289 -11.638 -4.112 1.00 89.06 191 ILE A CA 1
ATOM 1525 C C . ILE A 1 191 ? 8.809 -11.411 -4.057 1.00 89.06 191 ILE A C 1
ATOM 1527 O O . ILE A 1 191 ? 9.334 -10.875 -3.081 1.00 89.06 191 ILE A O 1
ATOM 1531 N N . PRO A 1 192 ? 9.562 -11.788 -5.105 1.00 89.25 192 PRO A N 1
ATOM 1532 C CA . PRO A 1 192 ? 11.011 -11.658 -5.090 1.00 89.25 192 PRO A CA 1
ATOM 1533 C C . PRO A 1 192 ? 11.445 -10.187 -5.187 1.00 89.25 192 PRO A C 1
ATOM 1535 O O . PRO A 1 192 ? 11.279 -9.541 -6.224 1.00 89.25 192 PRO A O 1
ATOM 1538 N N . ALA A 1 193 ? 12.086 -9.684 -4.133 1.00 89.88 193 ALA A N 1
ATOM 1539 C CA . ALA A 1 193 ? 12.772 -8.393 -4.114 1.00 89.88 193 ALA A CA 1
ATOM 1540 C C . ALA A 1 193 ? 14.258 -8.527 -4.505 1.00 89.88 193 ALA A C 1
ATOM 1542 O O . ALA A 1 193 ? 14.819 -9.624 -4.512 1.00 89.88 193 ALA A O 1
ATOM 1543 N N . GLU A 1 194 ? 14.909 -7.407 -4.846 1.00 90.44 194 GLU A N 1
ATOM 1544 C CA . GLU A 1 194 ? 16.370 -7.341 -5.062 1.00 90.44 194 GLU A CA 1
ATOM 1545 C C . GLU A 1 194 ? 16.914 -8.346 -6.104 1.00 90.44 194 GLU A C 1
ATOM 1547 O O . GLU A 1 194 ? 18.004 -8.912 -5.982 1.00 90.44 194 GLU A O 1
ATOM 1552 N N . THR A 1 195 ? 16.142 -8.589 -7.167 1.00 92.25 195 THR A N 1
ATOM 1553 C CA . THR A 1 195 ? 16.512 -9.550 -8.218 1.00 92.25 195 THR A CA 1
ATOM 1554 C C . THR A 1 195 ? 17.587 -8.997 -9.153 1.00 92.25 195 THR A C 1
ATOM 1556 O O . THR A 1 195 ? 17.687 -7.790 -9.384 1.00 92.25 195 THR A O 1
ATOM 1559 N N . PHE A 1 196 ? 18.343 -9.888 -9.804 1.00 92.38 196 PHE A N 1
ATOM 1560 C CA . PHE A 1 196 ? 19.326 -9.495 -10.821 1.00 92.38 196 PHE A CA 1
ATOM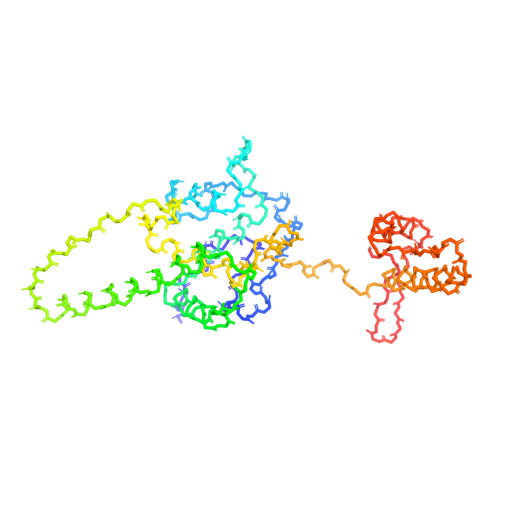 1561 C C . PHE A 1 196 ? 18.724 -8.605 -11.926 1.00 92.38 196 PHE A C 1
ATOM 1563 O O . PHE A 1 196 ? 19.379 -7.667 -12.383 1.00 92.38 196 PHE A O 1
ATOM 1570 N N . ARG A 1 197 ? 17.465 -8.859 -12.325 1.00 93.75 197 ARG A N 1
ATOM 1571 C CA . ARG A 1 197 ? 16.756 -8.070 -13.349 1.00 93.75 197 ARG A CA 1
ATOM 1572 C C . ARG A 1 197 ? 16.647 -6.598 -12.959 1.00 93.75 197 ARG A C 1
ATOM 1574 O O . ARG A 1 197 ? 16.909 -5.742 -13.802 1.00 93.75 197 ARG A O 1
ATOM 1581 N N . VAL A 1 198 ? 16.309 -6.310 -11.700 1.00 94.06 198 VAL A N 1
ATOM 1582 C CA . VAL A 1 198 ? 16.158 -4.934 -11.196 1.00 94.06 198 VAL A CA 1
ATOM 1583 C C . VAL A 1 198 ? 17.485 -4.187 -11.306 1.00 94.06 198 VAL A C 1
ATOM 1585 O O . VAL A 1 198 ? 17.527 -3.102 -11.881 1.00 94.06 198 VAL A O 1
ATOM 1588 N N . TYR A 1 199 ? 18.584 -4.802 -10.866 1.00 94.50 199 TYR A N 1
ATOM 1589 C CA . TYR A 1 199 ? 19.917 -4.206 -10.967 1.00 94.50 199 TYR A CA 1
ATOM 1590 C C . TYR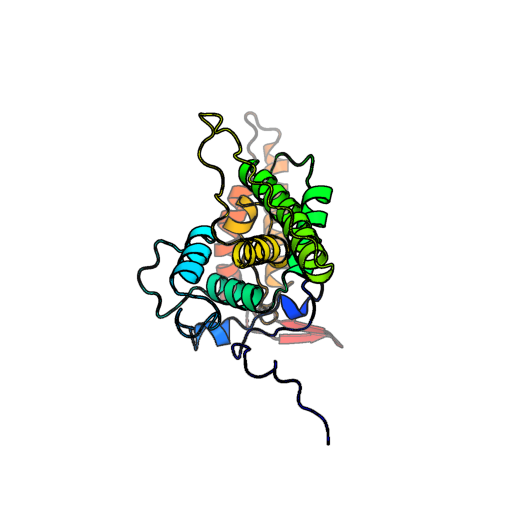 A 1 199 ? 20.371 -3.990 -12.411 1.00 94.50 199 TYR A C 1
ATOM 1592 O O . TYR A 1 199 ? 20.876 -2.917 -12.743 1.00 94.50 199 TYR A O 1
ATOM 1600 N N . LEU A 1 200 ? 20.176 -4.980 -13.287 1.00 95.44 200 LEU A N 1
ATOM 1601 C CA . LEU A 1 200 ? 20.544 -4.871 -14.699 1.00 95.44 200 LEU A CA 1
ATOM 1602 C C . LEU A 1 200 ? 19.808 -3.705 -15.375 1.00 95.44 200 LEU A C 1
ATOM 1604 O O . LEU A 1 200 ? 20.435 -2.878 -16.037 1.00 95.44 200 LEU A O 1
ATOM 1608 N N . ILE A 1 201 ? 18.491 -3.616 -15.175 1.00 96.25 201 ILE A N 1
ATOM 1609 C CA . ILE A 1 201 ? 17.651 -2.554 -15.744 1.00 96.25 201 ILE A CA 1
ATOM 1610 C C . ILE A 1 201 ? 18.039 -1.192 -15.159 1.00 96.25 201 ILE A C 1
ATOM 1612 O O . ILE A 1 201 ? 18.205 -0.234 -15.917 1.00 96.25 201 ILE A O 1
ATOM 1616 N N . ALA A 1 202 ? 18.241 -1.102 -13.841 1.00 95.75 202 ALA A N 1
ATOM 1617 C CA . ALA A 1 202 ? 18.638 0.135 -13.173 1.00 95.75 202 ALA A CA 1
ATOM 1618 C C . ALA A 1 202 ? 19.983 0.662 -13.694 1.00 95.75 202 ALA A C 1
ATOM 1620 O O . ALA A 1 202 ? 20.102 1.850 -13.997 1.00 95.75 202 ALA A O 1
ATOM 1621 N N . ILE A 1 203 ? 20.983 -0.210 -13.868 1.00 97.25 203 ILE A N 1
ATOM 1622 C CA . ILE A 1 203 ? 22.297 0.163 -14.413 1.00 97.25 203 ILE A CA 1
ATOM 1623 C C . ILE A 1 203 ? 22.166 0.674 -15.852 1.00 97.25 203 ILE A C 1
ATOM 1625 O O . ILE A 1 203 ? 22.741 1.713 -16.182 1.00 97.25 203 ILE A O 1
ATOM 1629 N N . ILE A 1 204 ? 21.391 -0.010 -16.701 1.00 96.94 204 ILE A N 1
ATOM 1630 C CA . ILE A 1 204 ? 21.175 0.402 -18.096 1.00 96.94 204 ILE A CA 1
ATOM 1631 C C . ILE A 1 204 ? 20.522 1.789 -18.158 1.00 96.94 204 ILE A C 1
ATOM 1633 O O . ILE A 1 204 ? 21.037 2.675 -18.842 1.00 96.94 204 ILE A O 1
ATOM 1637 N N . TRP A 1 205 ? 19.430 2.012 -17.421 1.00 96.75 205 TRP A N 1
ATOM 1638 C CA . TRP A 1 205 ? 18.737 3.306 -17.419 1.00 96.75 205 TRP A CA 1
ATOM 1639 C C . TRP A 1 205 ? 19.566 4.424 -16.793 1.00 96.75 205 TRP A C 1
ATOM 1641 O O . TRP A 1 205 ? 19.538 5.549 -17.292 1.00 96.75 205 TRP A O 1
ATOM 1651 N N . THR A 1 206 ? 20.365 4.116 -15.771 1.00 95.75 206 THR A N 1
ATOM 1652 C CA . THR A 1 206 ? 21.312 5.075 -15.185 1.00 95.75 206 THR A CA 1
ATOM 1653 C C . THR A 1 206 ? 22.370 5.488 -16.206 1.00 95.75 206 THR A C 1
ATOM 1655 O O . THR A 1 206 ? 22.636 6.679 -16.368 1.00 95.75 206 THR A O 1
ATOM 1658 N N . ALA A 1 207 ? 22.939 4.534 -16.950 1.00 96.81 207 ALA A N 1
ATOM 1659 C CA . ALA A 1 207 ? 23.916 4.823 -17.996 1.00 96.81 207 ALA A CA 1
ATOM 1660 C C . ALA A 1 207 ? 23.308 5.656 -19.137 1.00 96.81 207 ALA A C 1
ATOM 1662 O O . ALA A 1 207 ? 23.904 6.647 -19.557 1.00 96.81 207 ALA A O 1
ATOM 1663 N N . ILE A 1 208 ? 22.106 5.302 -19.607 1.00 96.00 208 ILE A N 1
ATOM 1664 C CA . ILE A 1 208 ? 21.384 6.057 -20.644 1.00 96.00 208 ILE A CA 1
ATOM 1665 C C . ILE A 1 208 ? 21.094 7.485 -20.172 1.00 96.00 208 ILE A C 1
ATOM 1667 O O . ILE A 1 208 ? 21.380 8.440 -20.896 1.00 96.00 208 ILE A O 1
ATOM 1671 N N . GLY A 1 209 ? 20.565 7.641 -18.956 1.00 94.44 209 GLY A N 1
ATOM 1672 C CA . GLY A 1 209 ? 20.263 8.945 -18.371 1.00 94.44 209 GLY A CA 1
ATOM 1673 C C . GLY A 1 209 ? 21.508 9.816 -18.234 1.00 94.44 209 GLY A C 1
ATOM 1674 O O . GLY A 1 209 ? 21.487 10.977 -18.638 1.00 94.44 209 GLY A O 1
ATOM 1675 N N . ALA A 1 210 ? 22.616 9.246 -17.752 1.00 94.62 210 ALA A N 1
ATOM 1676 C CA . ALA A 1 210 ? 23.891 9.950 -17.644 1.00 94.62 210 ALA A CA 1
ATOM 1677 C C . ALA A 1 210 ? 24.417 10.399 -19.016 1.00 94.62 210 ALA A C 1
ATOM 1679 O O . ALA A 1 210 ? 24.811 11.554 -19.166 1.00 94.62 210 ALA A O 1
ATOM 1680 N N . VAL A 1 211 ? 24.379 9.524 -20.029 1.00 95.00 211 VAL A N 1
ATOM 1681 C CA . VAL A 1 211 ? 24.820 9.860 -21.393 1.00 95.00 211 VAL A CA 1
ATOM 1682 C C . VAL A 1 211 ? 23.971 10.979 -21.985 1.00 95.00 211 VAL A C 1
ATOM 1684 O O . VAL A 1 211 ? 24.532 11.953 -22.475 1.00 95.00 211 VAL A O 1
ATOM 1687 N N . ILE A 1 212 ? 22.640 10.877 -21.931 1.00 93.75 212 ILE A N 1
ATOM 1688 C CA . ILE A 1 212 ? 21.749 11.895 -22.506 1.00 93.75 212 ILE A CA 1
ATOM 1689 C C . ILE A 1 212 ? 21.945 13.229 -21.789 1.00 93.75 212 ILE A C 1
ATOM 1691 O O . ILE A 1 212 ? 22.221 14.237 -22.439 1.00 93.75 212 ILE A O 1
ATOM 1695 N N . ASN A 1 213 ? 21.868 13.238 -20.459 1.00 92.00 213 ASN A N 1
ATOM 1696 C CA . ASN A 1 213 ? 21.954 14.478 -19.698 1.00 92.00 213 ASN A CA 1
ATOM 1697 C C . ASN A 1 213 ? 23.317 15.153 -19.885 1.00 92.00 213 ASN A C 1
ATOM 1699 O O . ASN A 1 213 ? 23.365 16.349 -20.155 1.00 92.00 213 ASN A O 1
ATOM 1703 N N . GLN A 1 214 ? 24.419 14.399 -19.825 1.00 93.38 214 GLN A N 1
ATOM 1704 C CA . GLN A 1 214 ? 25.754 14.981 -19.957 1.00 93.38 214 GLN A CA 1
ATOM 1705 C C . GLN A 1 214 ? 26.072 15.412 -21.392 1.00 93.38 214 GLN A C 1
ATOM 1707 O O . GLN A 1 214 ? 26.735 16.424 -21.598 1.00 93.38 214 GLN A O 1
ATOM 1712 N N . PHE A 1 215 ? 25.619 14.661 -22.398 1.00 91.50 215 PHE A N 1
ATOM 1713 C CA . PHE A 1 215 ? 25.913 14.975 -23.797 1.00 91.50 215 PHE A CA 1
ATOM 1714 C C . PHE A 1 215 ? 25.123 16.185 -24.308 1.00 91.50 215 PHE A C 1
ATOM 1716 O O . PHE A 1 215 ? 25.617 16.935 -25.153 1.00 91.50 215 PHE A O 1
ATOM 1723 N N . PHE A 1 216 ? 23.895 16.384 -23.822 1.00 91.88 216 PHE A N 1
ATOM 1724 C CA . PHE A 1 216 ? 23.004 17.435 -24.315 1.00 91.88 216 PHE A CA 1
ATOM 1725 C C . PHE A 1 216 ? 22.967 18.704 -23.459 1.00 91.88 216 PHE A C 1
ATOM 1727 O O . PHE A 1 216 ? 22.343 19.678 -23.886 1.00 91.88 216 PHE A O 1
ATOM 1734 N N . VAL A 1 217 ? 23.657 18.737 -22.315 1.00 92.06 217 VAL A N 1
ATOM 1735 C CA . VAL A 1 217 ? 23.679 19.915 -21.428 1.00 92.06 217 VAL A CA 1
ATOM 1736 C C . VAL A 1 217 ? 24.221 21.171 -22.118 1.00 92.06 217 VAL A C 1
ATOM 1738 O O . VAL A 1 217 ? 23.698 22.261 -21.914 1.00 92.06 217 VAL A O 1
ATOM 1741 N N . GLU A 1 218 ? 25.209 21.016 -23.003 1.00 90.62 218 GLU A N 1
ATOM 1742 C CA . GLU A 1 218 ? 25.847 22.133 -23.715 1.00 90.62 218 GLU A CA 1
ATOM 1743 C C . GLU A 1 218 ? 25.001 22.674 -24.883 1.00 90.62 218 GLU A C 1
ATOM 1745 O O . GLU A 1 218 ? 25.368 23.658 -25.529 1.00 90.62 218 GLU A O 1
ATOM 1750 N N . ARG A 1 219 ? 23.865 22.038 -25.207 1.00 88.88 219 ARG A N 1
ATOM 1751 C CA . ARG A 1 219 ? 22.971 22.522 -26.267 1.00 88.88 219 ARG A CA 1
ATOM 1752 C C . ARG A 1 219 ? 22.033 23.599 -25.739 1.00 88.88 219 ARG A C 1
ATOM 1754 O O . ARG A 1 219 ? 21.655 23.598 -24.574 1.00 88.88 219 ARG A O 1
ATOM 1761 N N . GLN A 1 220 ? 21.629 24.508 -26.624 1.00 89.50 220 GLN A N 1
ATOM 1762 C CA . GLN A 1 220 ? 20.616 25.523 -26.340 1.00 89.50 220 GLN A CA 1
ATOM 1763 C C . GLN A 1 220 ? 19.455 25.365 -27.336 1.00 89.50 220 GLN A C 1
ATOM 1765 O O . GLN A 1 220 ? 19.660 25.599 -28.530 1.00 89.50 220 GLN A O 1
ATOM 1770 N N . PRO A 1 221 ? 18.256 24.948 -26.881 1.00 87.81 221 PRO A N 1
ATOM 1771 C CA . PRO A 1 221 ? 17.905 24.579 -25.501 1.00 87.81 221 PRO A CA 1
ATOM 1772 C C . PRO A 1 221 ? 18.536 23.247 -25.053 1.00 87.81 221 PRO A C 1
ATOM 1774 O O . PRO A 1 221 ? 18.801 22.371 -25.881 1.00 87.81 221 PRO A O 1
ATOM 1777 N N . ALA A 1 222 ? 18.761 23.098 -23.743 1.00 86.62 222 ALA A N 1
ATOM 1778 C CA . ALA A 1 222 ? 19.265 21.854 -23.166 1.00 86.62 222 ALA A CA 1
ATOM 1779 C C . ALA A 1 222 ? 18.182 20.769 -23.238 1.00 86.62 222 ALA A C 1
ATOM 1781 O O . ALA A 1 222 ? 17.013 21.022 -22.942 1.00 86.62 222 ALA A O 1
ATOM 1782 N N . ILE A 1 223 ? 18.576 19.562 -23.636 1.00 90.94 223 ILE A N 1
ATOM 1783 C CA . ILE A 1 223 ? 17.690 18.394 -23.686 1.00 90.94 223 ILE A CA 1
ATOM 1784 C C . ILE A 1 223 ? 18.036 17.515 -22.488 1.00 90.94 223 ILE A C 1
ATOM 1786 O O . ILE A 1 223 ? 19.197 17.156 -22.308 1.00 90.94 223 ILE A O 1
ATOM 1790 N N . THR A 1 224 ? 17.039 17.161 -21.681 1.00 92.25 224 THR A N 1
ATOM 1791 C CA . THR A 1 224 ? 17.207 16.289 -20.513 1.00 92.25 224 THR A CA 1
ATOM 1792 C C . THR A 1 224 ? 16.239 15.116 -20.577 1.00 92.25 224 THR A C 1
ATOM 1794 O O . THR A 1 224 ? 15.143 15.216 -21.134 1.00 92.25 224 THR A O 1
ATOM 1797 N N . LEU A 1 225 ? 16.647 13.983 -20.008 1.00 93.06 225 LEU A N 1
ATOM 1798 C CA . LEU A 1 225 ? 15.764 12.843 -19.796 1.00 93.06 225 LEU A CA 1
ATOM 1799 C C . LEU A 1 225 ? 15.136 12.960 -18.405 1.00 93.06 225 LEU A C 1
ATOM 1801 O O . LEU A 1 225 ? 15.817 12.789 -17.394 1.00 93.06 225 LEU A O 1
ATOM 1805 N N . ALA A 1 226 ? 13.838 13.258 -18.355 1.00 92.94 226 ALA A N 1
ATOM 1806 C CA . ALA A 1 226 ? 13.099 13.338 -17.100 1.00 92.94 226 ALA A CA 1
ATOM 1807 C C . ALA A 1 226 ? 12.911 11.950 -16.463 1.00 92.94 226 ALA A C 1
ATOM 1809 O O . ALA A 1 226 ? 12.678 10.960 -17.160 1.00 92.94 226 ALA A O 1
ATOM 1810 N N . MET A 1 227 ? 12.943 11.886 -15.128 1.00 92.12 227 MET A N 1
ATOM 1811 C CA . MET A 1 227 ? 12.798 10.627 -14.387 1.00 92.12 227 MET A CA 1
ATOM 1812 C C . MET A 1 227 ? 11.443 9.945 -14.629 1.00 92.12 227 MET A C 1
ATOM 1814 O O . MET A 1 227 ? 11.378 8.725 -14.739 1.00 92.12 227 MET A O 1
ATOM 1818 N N . SER A 1 228 ? 10.369 10.720 -14.791 1.00 94.44 228 SER A N 1
ATOM 1819 C CA . SER A 1 228 ? 9.034 10.192 -15.098 1.00 94.44 228 SER A CA 1
ATOM 1820 C C . SER A 1 228 ? 8.990 9.407 -16.411 1.00 94.44 228 SER A C 1
ATOM 1822 O O . SER A 1 228 ? 8.303 8.394 -16.509 1.00 94.44 228 SER A O 1
ATOM 1824 N N . VAL A 1 229 ? 9.776 9.820 -17.411 1.00 93.69 229 VAL A N 1
ATOM 1825 C CA . VAL A 1 229 ? 9.902 9.086 -18.677 1.00 93.69 229 VAL A CA 1
ATOM 1826 C C . VAL A 1 229 ? 10.537 7.723 -18.420 1.00 93.69 229 VAL A C 1
ATOM 1828 O O . VAL A 1 229 ? 10.017 6.710 -18.880 1.00 93.69 229 VAL A O 1
ATOM 1831 N N . VAL A 1 230 ? 11.616 7.680 -17.634 1.00 95.50 230 VAL A N 1
ATOM 1832 C CA . VAL A 1 230 ? 12.277 6.424 -17.248 1.00 95.50 230 VAL A CA 1
ATOM 1833 C C . VAL A 1 230 ? 11.301 5.502 -16.518 1.00 95.50 230 VAL A C 1
ATOM 1835 O O . VAL A 1 230 ? 11.205 4.336 -16.884 1.00 95.50 230 VAL A O 1
ATOM 1838 N N . GLN A 1 231 ? 10.525 6.020 -15.559 1.00 94.06 231 GLN A N 1
ATOM 1839 C CA . GLN A 1 231 ? 9.527 5.241 -14.811 1.00 94.06 231 GLN A CA 1
ATOM 1840 C C . GLN A 1 231 ? 8.521 4.536 -15.730 1.00 94.06 231 GLN A C 1
ATOM 1842 O O . GLN A 1 231 ? 8.283 3.341 -15.565 1.00 94.06 231 GLN A O 1
ATOM 1847 N N . VAL A 1 232 ? 7.995 5.233 -16.743 1.00 95.62 232 VAL A N 1
ATOM 1848 C CA . VAL A 1 232 ? 7.073 4.643 -17.732 1.00 95.62 232 VAL A CA 1
ATOM 1849 C C . VAL A 1 232 ? 7.736 3.506 -18.513 1.00 95.62 232 VAL A C 1
ATOM 1851 O O . VAL A 1 232 ? 7.092 2.501 -18.813 1.00 95.62 232 VAL A O 1
ATOM 1854 N N . PHE A 1 233 ? 9.028 3.625 -18.823 1.00 96.44 233 PHE A N 1
ATOM 1855 C CA . PHE A 1 233 ? 9.760 2.594 -19.555 1.00 96.44 233 PHE A CA 1
ATOM 1856 C C . PHE A 1 233 ? 10.296 1.448 -18.685 1.00 96.44 233 PHE A C 1
ATOM 1858 O O . PHE A 1 233 ? 10.678 0.414 -19.242 1.00 96.44 233 PHE A O 1
ATOM 1865 N N . LEU A 1 234 ? 10.316 1.568 -17.354 1.00 95.62 234 LEU A N 1
ATOM 1866 C CA . LEU A 1 234 ? 10.796 0.494 -16.476 1.00 95.62 234 LEU A CA 1
ATOM 1867 C C . LEU A 1 234 ? 9.944 -0.770 -16.611 1.00 95.62 234 LEU A C 1
ATOM 1869 O O . LEU A 1 234 ? 10.507 -1.853 -16.753 1.00 95.62 234 LEU A O 1
ATOM 1873 N N . TYR A 1 235 ? 8.615 -0.640 -16.652 1.00 94.81 235 TYR A N 1
ATOM 1874 C CA . TYR A 1 235 ? 7.714 -1.786 -16.812 1.00 94.81 235 TYR A CA 1
ATOM 1875 C C . TYR A 1 235 ? 7.945 -2.567 -18.122 1.00 94.81 235 TYR A C 1
ATOM 1877 O O . TYR A 1 235 ? 8.256 -3.760 -18.052 1.00 94.81 235 TYR A O 1
ATOM 1885 N N . PRO A 1 236 ? 7.901 -1.948 -19.322 1.00 96.69 236 PRO A N 1
ATOM 1886 C CA . PRO A 1 236 ? 8.192 -2.672 -20.559 1.00 96.69 236 PRO A CA 1
ATOM 1887 C C . PRO A 1 236 ? 9.646 -3.164 -20.637 1.00 96.69 236 PRO A C 1
ATOM 1889 O O . PRO A 1 236 ? 9.891 -4.216 -21.223 1.00 96.69 236 PRO A O 1
ATOM 1892 N N . SER A 1 237 ? 10.611 -2.465 -20.022 1.00 97.00 237 SER A N 1
ATOM 1893 C CA . SER A 1 237 ? 11.994 -2.962 -19.907 1.00 97.00 237 SER A CA 1
ATOM 1894 C C . SER A 1 237 ? 12.070 -4.228 -19.049 1.00 97.00 237 SER A C 1
ATOM 1896 O O . SER A 1 237 ? 12.815 -5.147 -19.382 1.00 97.00 237 SER A O 1
ATOM 1898 N N . GLY A 1 238 ? 11.282 -4.289 -17.972 1.00 95.62 238 GLY A N 1
ATOM 1899 C CA . GLY A 1 238 ? 11.111 -5.461 -17.117 1.00 95.62 238 GLY A CA 1
ATOM 1900 C C . GLY A 1 238 ? 10.581 -6.660 -17.890 1.00 95.62 238 GLY A C 1
ATOM 1901 O O . GLY A 1 238 ? 11.225 -7.706 -17.888 1.00 95.62 238 GLY A O 1
ATOM 1902 N N . LEU A 1 239 ? 9.484 -6.477 -18.631 1.00 96.00 239 LEU A N 1
ATOM 1903 C CA . LEU A 1 239 ? 8.904 -7.518 -19.490 1.00 96.00 239 LEU A CA 1
ATOM 1904 C C . LEU A 1 239 ? 9.879 -7.988 -20.577 1.00 96.00 239 LEU A C 1
ATOM 1906 O O . LEU A 1 239 ? 10.002 -9.181 -20.846 1.00 96.00 239 LEU A O 1
ATOM 1910 N N . LEU A 1 240 ? 10.609 -7.060 -21.200 1.00 96.19 240 LEU A N 1
ATOM 1911 C CA . LEU A 1 240 ? 11.622 -7.409 -22.194 1.00 96.19 240 LEU A CA 1
ATOM 1912 C C . LEU A 1 240 ? 12.763 -8.222 -21.564 1.00 96.19 240 LEU A C 1
ATOM 1914 O O . LEU A 1 240 ? 13.222 -9.200 -22.149 1.00 96.19 240 LEU A O 1
ATOM 1918 N N . CYS A 1 241 ? 13.208 -7.840 -20.368 1.00 95.62 241 CYS A N 1
ATOM 1919 C CA . CYS A 1 241 ? 14.239 -8.550 -19.619 1.00 95.62 241 CYS A CA 1
ATOM 1920 C C . CYS A 1 241 ? 13.772 -9.956 -19.209 1.00 95.62 241 CYS A C 1
ATOM 1922 O O . CYS A 1 241 ? 14.521 -10.915 -19.384 1.00 95.62 241 CYS A O 1
ATOM 1924 N N . GLU A 1 242 ? 12.525 -10.095 -18.745 1.00 95.50 242 GLU A N 1
ATOM 1925 C CA . GLU A 1 242 ? 11.881 -11.386 -18.470 1.00 95.50 242 GLU A CA 1
ATOM 1926 C C . GLU A 1 242 ? 11.859 -12.282 -19.713 1.00 95.50 242 GLU A C 1
ATOM 1928 O O . GLU A 1 242 ? 12.155 -13.473 -19.619 1.00 95.50 242 GLU A O 1
ATOM 1933 N N . TRP A 1 243 ? 11.539 -11.717 -20.878 1.00 95.56 243 TRP A N 1
ATOM 1934 C CA . TRP A 1 243 ? 11.466 -12.467 -22.130 1.00 95.56 243 TRP A CA 1
ATOM 1935 C C . TRP A 1 243 ? 12.844 -12.899 -22.657 1.00 95.56 243 TRP A C 1
ATOM 1937 O O . TRP A 1 243 ? 12.980 -13.989 -23.212 1.00 95.56 243 TRP A O 1
ATOM 1947 N N . ILE A 1 244 ? 13.871 -12.060 -22.486 1.00 95.31 244 ILE A N 1
ATOM 1948 C CA . ILE A 1 244 ? 15.233 -12.325 -22.977 1.00 95.31 244 ILE A CA 1
ATOM 1949 C C . ILE A 1 244 ? 16.004 -13.268 -22.046 1.00 95.31 244 ILE A C 1
ATOM 1951 O O . ILE A 1 244 ? 16.777 -14.104 -22.524 1.00 95.31 244 ILE A O 1
ATOM 1955 N N . LEU A 1 245 ? 15.860 -13.123 -20.725 1.00 94.31 245 LEU A N 1
ATOM 1956 C CA . LEU A 1 245 ? 16.675 -13.871 -19.771 1.00 94.31 245 LEU A CA 1
ATOM 1957 C C . LEU A 1 245 ? 16.174 -15.310 -19.577 1.00 94.31 245 LEU A C 1
ATOM 1959 O O . LEU A 1 245 ? 14.983 -15.551 -19.372 1.00 94.31 245 LEU A O 1
ATOM 1963 N N . PRO A 1 246 ? 17.079 -16.301 -19.553 1.00 93.56 246 PRO A N 1
ATOM 1964 C CA . PRO A 1 246 ? 16.701 -17.676 -19.267 1.00 93.56 246 PRO A CA 1
ATOM 1965 C C . PRO A 1 246 ? 16.316 -17.862 -17.789 1.00 93.56 246 PRO A C 1
ATOM 1967 O O . PRO A 1 246 ? 16.872 -17.212 -16.903 1.00 93.56 246 PRO A O 1
ATOM 1970 N N . LYS A 1 247 ? 15.423 -18.823 -17.509 1.00 92.25 247 LYS A N 1
ATOM 1971 C CA . LYS A 1 247 ? 15.024 -19.246 -16.149 1.00 92.25 247 LYS A CA 1
ATOM 1972 C C . LYS A 1 247 ? 16.101 -20.099 -15.470 1.00 92.25 247 LYS A C 1
ATOM 1974 O O . LYS A 1 247 ? 15.896 -21.274 -15.166 1.00 92.25 247 LYS A O 1
ATOM 1979 N N . TRP A 1 248 ? 17.294 -19.533 -15.317 1.00 92.50 248 TRP A N 1
ATOM 1980 C CA . TRP A 1 248 ? 18.437 -20.192 -14.693 1.00 92.50 248 TRP A CA 1
ATOM 1981 C C . TRP A 1 248 ? 18.551 -19.825 -13.219 1.00 92.50 248 TRP A C 1
ATOM 1983 O O . TRP A 1 248 ? 18.529 -18.651 -12.855 1.00 92.50 248 TRP A O 1
ATOM 1993 N N . LYS A 1 249 ? 18.754 -20.851 -12.390 1.00 91.56 249 LYS A N 1
ATOM 1994 C CA . LYS A 1 249 ? 19.043 -20.709 -10.964 1.00 91.56 249 LYS A CA 1
ATOM 1995 C C . LYS A 1 249 ? 20.470 -21.164 -10.702 1.00 91.56 249 LYS A C 1
ATOM 1997 O O . LYS A 1 249 ? 20.821 -22.314 -10.973 1.00 91.56 249 LYS A O 1
ATOM 2002 N N . PHE A 1 250 ? 21.291 -20.264 -10.178 1.00 90.31 250 PHE A N 1
ATOM 2003 C CA . PHE A 1 250 ? 22.681 -20.533 -9.835 1.00 90.31 250 PHE A CA 1
ATOM 2004 C C . PHE A 1 250 ? 22.855 -20.552 -8.329 1.00 90.31 250 PHE A C 1
ATOM 2006 O O . PHE A 1 250 ? 22.334 -19.697 -7.620 1.00 90.31 250 PHE A O 1
ATOM 2013 N N . LYS A 1 251 ? 23.654 -21.494 -7.836 1.00 92.12 251 LYS A N 1
ATOM 2014 C CA . LYS A 1 251 ? 24.052 -21.528 -6.433 1.00 92.12 251 LYS A CA 1
ATOM 2015 C C . LYS A 1 251 ? 25.515 -21.125 -6.317 1.00 92.12 251 LYS A C 1
ATOM 2017 O O . LYS A 1 251 ? 26.395 -21.873 -6.739 1.00 92.12 251 LYS A O 1
ATOM 2022 N N . ILE A 1 252 ? 25.771 -19.958 -5.735 1.00 89.44 252 ILE A N 1
ATOM 2023 C CA . ILE A 1 252 ? 27.117 -19.473 -5.426 1.00 89.44 252 ILE A CA 1
ATOM 2024 C C . ILE A 1 252 ? 27.299 -19.562 -3.912 1.00 89.44 252 ILE A C 1
ATOM 2026 O O . ILE A 1 252 ? 26.822 -18.726 -3.148 1.00 89.44 252 ILE A O 1
ATOM 2030 N N . TRP A 1 253 ? 27.988 -20.614 -3.469 1.00 90.00 253 TRP A N 1
ATOM 2031 C CA . TRP A 1 253 ? 28.192 -20.927 -2.053 1.00 90.00 253 TRP A CA 1
ATOM 2032 C C . TRP A 1 253 ? 26.864 -21.074 -1.282 1.00 90.00 253 TRP A C 1
ATOM 2034 O O . TRP A 1 253 ? 26.153 -22.064 -1.477 1.00 90.00 253 TRP A O 1
ATOM 2044 N N . LYS A 1 254 ? 26.527 -20.113 -0.412 1.00 89.12 254 LYS A N 1
ATOM 2045 C CA . LYS A 1 254 ? 25.254 -20.062 0.328 1.00 89.12 254 LYS A CA 1
ATOM 2046 C C . LYS A 1 254 ? 24.169 -19.230 -0.369 1.00 89.12 254 LYS A C 1
ATOM 2048 O O . LYS A 1 254 ? 23.023 -19.306 0.052 1.00 89.12 254 LYS A O 1
ATOM 2053 N N . LEU A 1 255 ? 24.505 -18.472 -1.415 1.00 84.00 255 LEU A N 1
ATOM 2054 C CA . LEU A 1 255 ? 23.561 -17.626 -2.142 1.00 84.00 255 LEU A CA 1
ATOM 2055 C C . LEU A 1 255 ? 22.939 -18.398 -3.312 1.00 84.00 255 LEU A C 1
ATOM 2057 O O . LEU A 1 255 ? 23.651 -19.019 -4.104 1.00 84.00 255 LEU A O 1
ATOM 2061 N N . SER A 1 256 ? 21.614 -18.345 -3.426 1.00 86.38 256 SER A N 1
ATOM 2062 C CA . SER A 1 256 ? 20.879 -18.806 -4.604 1.00 86.38 256 SER A CA 1
ATOM 2063 C C . SER A 1 256 ? 20.470 -17.583 -5.414 1.00 86.38 256 SER A C 1
ATOM 2065 O O . SER A 1 256 ? 19.692 -16.769 -4.933 1.00 86.38 256 SER A O 1
ATOM 2067 N N . ILE A 1 257 ? 21.009 -17.444 -6.621 1.00 87.81 257 ILE A N 1
ATOM 2068 C CA . ILE A 1 257 ? 20.676 -16.362 -7.546 1.00 87.81 257 ILE A CA 1
ATOM 2069 C C . ILE A 1 257 ? 19.718 -16.924 -8.588 1.00 87.81 257 ILE A C 1
ATOM 2071 O O . ILE A 1 257 ? 20.078 -17.833 -9.339 1.00 87.81 257 ILE A O 1
ATOM 2075 N N . ASP A 1 258 ? 18.511 -16.372 -8.635 1.00 91.25 258 ASP A N 1
ATOM 2076 C CA . ASP A 1 258 ? 17.558 -16.611 -9.713 1.00 91.25 258 ASP A CA 1
ATOM 2077 C C . ASP A 1 258 ? 17.663 -15.473 -10.733 1.00 91.25 258 ASP A C 1
ATOM 2079 O O . ASP A 1 258 ? 17.498 -14.302 -10.382 1.00 91.25 258 ASP A O 1
ATOM 2083 N N . LEU A 1 259 ? 18.002 -15.797 -11.984 1.00 91.12 259 LEU A N 1
ATOM 2084 C CA . LEU A 1 259 ? 18.111 -14.783 -13.037 1.00 91.12 259 LEU A CA 1
ATOM 2085 C C . LEU A 1 259 ? 16.750 -14.271 -13.502 1.00 91.12 259 LEU A C 1
ATOM 2087 O O . LEU A 1 259 ? 16.665 -13.133 -13.965 1.00 91.12 259 LEU A O 1
ATOM 2091 N N . ASN A 1 260 ? 15.718 -15.109 -13.433 1.00 92.56 260 ASN A N 1
ATOM 2092 C CA . ASN A 1 260 ? 14.399 -14.799 -13.967 1.00 92.56 260 ASN A CA 1
ATOM 2093 C C . ASN A 1 260 ? 13.314 -15.420 -13.064 1.00 92.56 260 ASN A C 1
ATOM 2095 O O . ASN A 1 260 ? 12.664 -16.382 -13.493 1.00 92.56 260 ASN A O 1
ATOM 2099 N N . PRO A 1 261 ? 13.194 -14.925 -11.810 1.00 88.69 261 PRO A N 1
ATOM 2100 C CA . PRO A 1 261 ? 12.218 -15.415 -10.843 1.00 88.69 261 PRO A CA 1
ATOM 2101 C C . PRO A 1 261 ? 10.784 -15.049 -11.233 1.00 88.69 261 PRO A C 1
ATOM 2103 O O . PRO A 1 261 ? 10.583 -13.983 -11.870 1.00 88.69 261 PRO A O 1
#

pLDDT: mean 83.14, std 18.92, range [28.77, 97.25]

Foldseek 3Di:
DDDPDPPPPLDDPWQDPDDDLVDQSNQATAVVVCVVPFAAPCSALVVDDPVLLCVLCVVLVNNPDPGRRGDDPLSSSLRNQLNVDALVLLLVLLVVVCVVCVPPPQFDPLLSVVSVVLNVVVVVVVVVVVVVVVPDDDDDDDDDDDDDDDPDRDDCPDSSSVSSSSSSCVSQPNSGPVRNVPDGSHDYPVDDDPAPLVVVLVVVVVVVQCCQQVVQVPDVVGDHDDVVNSVVVSVVSSVVQLVPDDQDWDDDPPDIHGNRD

Sequence (261 aa):
MDEKNPTTELSVPNIEAVGSHLQVQDHEINLQAIISNPLSIGEVATTLTESQKWFVLKRLHFDALVSLDELPPQASFIFEKIEQMTTEEAVEILEKNIEEHETDVNIPENDLVLWKELVENSHKFTKVQLQEKLGSNSSSSVEGEKTADVEKGHEIVDWDLQVRLEAVLVAYWSPYPEVRAVTFPYDDPTIPAETFRVYLIAIIWTAIGAVINQFFVERQPAITLAMSVVQVFLYPSGLLCEWILPKWKFKIWKLSIDLNP

Radius of gyration: 24.9 Å; chains: 1; bounding box: 54×57×69 Å

Organism: NCBI:txid1094989

Secondary structure (DSSP, 8-state):
-----GGGGSS-TTB---S-TTSGGGGBB-HHHHHHSPPPTTTS-TTS-HHHHHHHHHHTT-TT-S-SSS--HHHHHHHHHHHH--HHHHHHHHHHHHHHTTT-TTS-HHHHHHHHHHHHHHHHHHHHHHHHHTT-------PPP----S------S-HHHHHHHHHHHHHHT-S-HHHHTTS-SSB-TTS--S-HHHHHHHHHHHHHHHHHHHHHTTSSSPP---HHHHHHHHHHHHHHHHHHS---EEEETTEEEES--